Protein AF-A0A0R3SWM0-F1 (afdb_monomer_lite)

Foldseek 3Di:
DVVVVVVVQVPDPQDWDKFWKWWKKKKAAPQQVVLLVVLCVVQPKAWDDWDADPPPNIIITIIIGTPVSCPCSQVSSCVRRVCRMDRMDTHGPGMDTDNDDLQDAFPVRHRDPDDPGPVVVVVVVVVVVVVVVVVVVVVVPPDDDDDDDDDDDDDDDDPPVVVVVVVVVVVVSNVVSVVVNVVVVVVCVVVVHDDPPCPDPDPPCPVPVVPDD

Structure (mmCIF, N/CA/C/O backbone):
data_AF-A0A0R3SWM0-F1
#
_entry.id   AF-A0A0R3SWM0-F1
#
loop_
_atom_site.group_PDB
_atom_site.id
_atom_site.type_symbol
_atom_site.label_atom_id
_atom_site.label_alt_id
_atom_site.label_comp_id
_atom_site.label_asym_id
_atom_site.label_entity_id
_atom_site.label_seq_id
_atom_site.pdbx_PDB_ins_code
_atom_site.Cartn_x
_atom_site.Cartn_y
_atom_site.Cartn_z
_atom_site.occupancy
_atom_site.B_iso_or_equiv
_atom_site.auth_seq_id
_atom_site.auth_comp_id
_atom_site.auth_asym_id
_atom_site.auth_atom_id
_atom_site.pdbx_PDB_model_num
ATOM 1 N N . MET A 1 1 ? 21.362 -12.868 -26.014 1.00 83.50 1 MET A N 1
ATOM 2 C CA . MET A 1 1 ? 19.990 -13.309 -25.680 1.00 83.50 1 MET A CA 1
ATOM 3 C C . MET A 1 1 ? 19.343 -12.415 -24.617 1.00 83.50 1 MET A C 1
ATOM 5 O O . MET A 1 1 ? 18.399 -11.718 -24.954 1.00 83.50 1 MET A O 1
ATOM 9 N N . ASN A 1 2 ? 19.903 -12.291 -23.406 1.00 84.69 2 ASN A N 1
ATOM 10 C CA . ASN A 1 2 ? 19.306 -11.510 -22.299 1.00 84.69 2 ASN A CA 1
ATOM 11 C C . ASN A 1 2 ? 18.922 -10.058 -22.649 1.00 84.69 2 ASN A C 1
ATOM 13 O O . ASN A 1 2 ? 17.832 -9.614 -22.307 1.00 84.69 2 ASN A O 1
ATOM 17 N N . ARG A 1 3 ? 19.776 -9.321 -23.377 1.00 85.81 3 ARG A N 1
ATOM 18 C CA . ARG A 1 3 ? 19.475 -7.934 -23.793 1.00 85.81 3 ARG A CA 1
ATOM 19 C C . ARG A 1 3 ? 18.263 -7.838 -24.725 1.00 85.81 3 ARG A C 1
ATOM 21 O O . ARG A 1 3 ? 17.521 -6.872 -24.623 1.00 85.81 3 ARG A O 1
ATOM 28 N N . ALA A 1 4 ? 18.059 -8.831 -25.592 1.00 89.88 4 ALA A N 1
ATOM 29 C CA . ALA A 1 4 ? 16.925 -8.867 -26.513 1.00 89.88 4 ALA A CA 1
ATOM 30 C C . ALA A 1 4 ? 15.616 -9.148 -25.762 1.00 89.88 4 ALA A C 1
ATOM 32 O O . ALA A 1 4 ? 14.637 -8.446 -25.980 1.00 89.88 4 ALA A O 1
ATOM 33 N N . CYS A 1 5 ? 15.622 -10.093 -24.814 1.00 89.56 5 CYS A N 1
ATOM 34 C CA . CYS A 1 5 ? 14.460 -10.371 -23.965 1.00 89.56 5 CYS A CA 1
ATOM 35 C C . CYS A 1 5 ? 14.088 -9.164 -23.089 1.00 89.56 5 CYS A C 1
ATOM 37 O O . CYS A 1 5 ? 12.916 -8.817 -22.992 1.00 89.56 5 CYS A O 1
ATOM 39 N N . ILE A 1 6 ? 15.081 -8.483 -22.500 1.00 83.81 6 ILE A N 1
ATOM 40 C CA . ILE A 1 6 ? 14.852 -7.265 -21.705 1.00 83.81 6 ILE A CA 1
ATOM 41 C C . ILE A 1 6 ? 14.296 -6.140 -22.585 1.00 83.81 6 ILE A C 1
ATOM 43 O O . ILE A 1 6 ? 13.338 -5.486 -22.190 1.00 83.81 6 ILE A O 1
ATOM 47 N N . ALA A 1 7 ? 14.861 -5.924 -23.777 1.00 80.62 7 ALA A N 1
ATOM 48 C CA . ALA A 1 7 ? 14.377 -4.903 -24.704 1.00 80.62 7 ALA A CA 1
ATOM 49 C C . ALA A 1 7 ? 12.945 -5.189 -25.184 1.00 80.62 7 ALA A C 1
ATOM 51 O O . ALA A 1 7 ? 12.127 -4.276 -25.206 1.00 80.62 7 ALA A O 1
ATOM 52 N N . ALA A 1 8 ? 12.627 -6.449 -25.499 1.00 83.31 8 ALA A N 1
ATOM 53 C CA . ALA A 1 8 ? 11.278 -6.867 -25.876 1.00 83.31 8 ALA A CA 1
ATOM 54 C C . ALA A 1 8 ? 10.273 -6.656 -24.731 1.00 83.31 8 ALA A C 1
ATOM 56 O O . ALA A 1 8 ? 9.189 -6.128 -24.959 1.00 83.31 8 ALA A O 1
ATOM 57 N N . PHE A 1 9 ? 10.651 -6.990 -23.492 1.00 81.94 9 PHE A N 1
ATOM 58 C CA . PHE A 1 9 ? 9.816 -6.742 -22.315 1.00 81.94 9 PHE A CA 1
ATOM 59 C C . PHE A 1 9 ? 9.593 -5.242 -22.070 1.00 81.94 9 PHE A C 1
ATOM 61 O O . PHE A 1 9 ? 8.465 -4.822 -21.837 1.00 81.94 9 PHE A O 1
ATOM 68 N N . MET A 1 10 ? 10.644 -4.423 -22.189 1.00 76.19 10 MET A N 1
ATOM 69 C CA . MET A 1 10 ? 10.563 -2.962 -22.039 1.00 76.19 10 MET A CA 1
ATOM 70 C C . MET A 1 10 ? 9.778 -2.264 -23.158 1.00 76.19 10 MET A C 1
ATOM 72 O O . MET A 1 10 ? 9.328 -1.139 -22.964 1.00 76.19 10 MET A O 1
ATOM 76 N N . ALA A 1 11 ? 9.651 -2.889 -24.331 1.00 73.06 11 ALA A N 1
ATOM 77 C CA . ALA A 1 11 ? 8.848 -2.376 -25.439 1.00 73.06 11 ALA A CA 1
ATOM 78 C C . ALA A 1 11 ? 7.350 -2.690 -25.282 1.00 73.06 11 ALA A C 1
ATOM 80 O O . ALA A 1 11 ? 6.529 -2.129 -26.006 1.00 73.06 11 ALA A O 1
ATOM 81 N N . CYS A 1 12 ? 6.980 -3.577 -24.352 1.00 71.62 12 CYS A N 1
ATOM 82 C CA . CYS A 1 12 ? 5.590 -3.934 -24.115 1.00 71.62 12 CYS A CA 1
ATOM 83 C C . CYS A 1 12 ? 4.847 -2.787 -23.395 1.00 71.62 12 CYS A C 1
ATOM 85 O O . CYS A 1 12 ? 5.253 -2.396 -22.300 1.00 71.62 12 CYS A O 1
ATOM 87 N N . PRO A 1 13 ? 3.728 -2.272 -23.943 1.00 67.06 13 PRO A N 1
ATOM 88 C CA . PRO A 1 13 ? 2.974 -1.165 -23.338 1.00 67.06 13 PRO A CA 1
ATOM 89 C C . PRO A 1 13 ? 2.228 -1.554 -22.045 1.00 67.06 13 PRO A C 1
ATOM 91 O O . PRO A 1 13 ? 1.777 -0.690 -21.294 1.00 67.06 13 PRO A O 1
ATOM 94 N N . ALA A 1 14 ? 2.100 -2.854 -21.766 1.00 70.38 14 ALA A N 1
ATOM 95 C CA . ALA A 1 14 ? 1.415 -3.390 -20.591 1.00 70.38 14 ALA A CA 1
ATOM 96 C C . ALA A 1 14 ? 2.375 -3.759 -19.443 1.00 70.38 14 ALA A C 1
ATOM 98 O O . ALA A 1 14 ? 2.043 -4.596 -18.605 1.00 70.38 14 ALA A O 1
ATOM 99 N N . GLN A 1 15 ? 3.575 -3.169 -19.381 1.00 76.19 15 GLN A N 1
ATOM 100 C CA . GLN A 1 15 ? 4.471 -3.397 -18.249 1.00 76.19 15 GLN A CA 1
ATOM 101 C C . GLN A 1 15 ? 3.822 -2.861 -16.964 1.00 76.19 15 GLN A C 1
ATOM 103 O O . GLN A 1 15 ? 3.492 -1.680 -16.865 1.00 76.19 15 GLN A O 1
ATOM 108 N N . ARG A 1 16 ? 3.634 -3.740 -15.977 1.00 81.44 16 ARG A N 1
ATOM 109 C CA . ARG A 1 16 ? 3.104 -3.399 -14.653 1.00 81.44 16 ARG A CA 1
ATOM 110 C C . ARG A 1 16 ? 3.990 -3.968 -13.561 1.00 81.44 16 ARG A C 1
ATOM 112 O O . ARG A 1 16 ? 4.672 -4.976 -13.754 1.00 81.44 16 ARG A O 1
ATOM 119 N N . LEU A 1 17 ? 4.019 -3.277 -12.426 1.00 85.25 17 LEU A N 1
ATOM 120 C CA . LEU A 1 17 ? 4.778 -3.713 -11.265 1.00 85.25 17 LEU A CA 1
ATOM 121 C C . LEU A 1 17 ? 3.891 -4.605 -10.403 1.00 85.25 17 LEU A C 1
ATOM 123 O O . LEU A 1 17 ? 2.761 -4.250 -10.092 1.00 85.25 17 LEU A O 1
ATOM 127 N N . VAL A 1 18 ? 4.416 -5.761 -10.015 1.00 90.12 18 VAL A N 1
ATOM 128 C 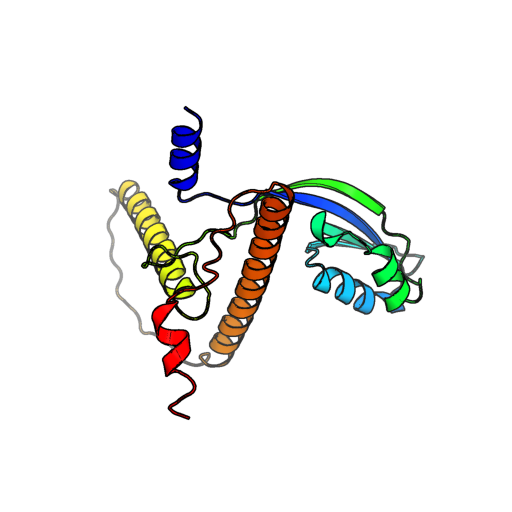CA . VAL A 1 18 ? 3.715 -6.689 -9.131 1.00 90.12 18 VAL A CA 1
ATOM 129 C C . VAL A 1 18 ? 4.250 -6.499 -7.720 1.00 90.12 18 VAL A C 1
ATOM 131 O O . VAL A 1 18 ? 5.451 -6.662 -7.487 1.00 90.12 18 VAL A O 1
ATOM 134 N N . LEU A 1 19 ? 3.376 -6.129 -6.787 1.00 90.12 19 LEU A N 1
ATOM 135 C CA . LEU A 1 19 ? 3.712 -6.025 -5.373 1.00 90.12 19 LEU A CA 1
ATOM 136 C C . LEU A 1 19 ? 3.320 -7.298 -4.633 1.00 90.12 19 LEU A C 1
ATOM 138 O O . LEU A 1 19 ? 2.279 -7.898 -4.887 1.00 90.12 19 LEU A O 1
ATOM 142 N N . SER A 1 20 ? 4.155 -7.692 -3.676 1.00 93.38 20 SER A N 1
ATOM 143 C CA . SER A 1 20 ? 3.756 -8.655 -2.654 1.00 93.38 20 SER A CA 1
ATOM 144 C C . SER A 1 20 ? 2.870 -7.964 -1.621 1.00 93.38 20 SER A C 1
ATOM 146 O O . SER A 1 20 ? 3.240 -6.892 -1.120 1.00 93.38 20 SER A O 1
ATOM 148 N N . MET A 1 21 ? 1.765 -8.609 -1.260 1.00 94.62 21 MET A N 1
ATOM 149 C CA . MET A 1 21 ? 0.782 -8.096 -0.306 1.00 94.62 21 MET A CA 1
ATOM 150 C C . MET A 1 21 ? 0.680 -9.006 0.923 1.00 94.62 21 MET A C 1
ATOM 152 O O . MET A 1 21 ? 0.823 -10.228 0.829 1.00 94.62 21 MET A O 1
ATOM 156 N N . TYR A 1 22 ? 0.417 -8.403 2.078 1.00 96.38 22 TYR A N 1
ATOM 157 C CA . TYR A 1 22 ? -0.045 -9.086 3.278 1.00 96.38 22 TYR A CA 1
ATOM 158 C C . TYR A 1 22 ? -1.545 -8.883 3.444 1.00 96.38 22 TYR A C 1
ATOM 160 O O . TYR A 1 22 ? -2.040 -7.766 3.294 1.00 96.38 22 TYR A O 1
ATOM 168 N N . ASP A 1 23 ? -2.231 -9.951 3.823 1.00 95.19 23 ASP A N 1
ATOM 169 C CA . ASP A 1 23 ? -3.566 -9.885 4.391 1.00 95.19 23 ASP A CA 1
ATOM 170 C C . ASP A 1 23 ? -3.410 -9.653 5.893 1.00 95.19 23 ASP A C 1
ATOM 172 O O . ASP A 1 23 ? -2.790 -10.445 6.610 1.00 95.19 23 ASP A O 1
ATOM 176 N N . VAL A 1 24 ? -3.915 -8.515 6.351 1.00 94.62 24 VAL A N 1
ATOM 177 C CA . VAL A 1 24 ? -3.803 -8.044 7.726 1.00 94.62 24 VAL A CA 1
ATOM 178 C C . VAL A 1 24 ? -5.152 -8.179 8.399 1.00 94.62 24 VAL A C 1
ATOM 180 O O . VAL A 1 24 ? -6.150 -7.673 7.888 1.00 94.62 24 VAL A O 1
ATOM 183 N N . GLU A 1 25 ? -5.163 -8.822 9.558 1.00 94.62 25 GLU A N 1
ATOM 184 C CA . GLU A 1 25 ? -6.321 -8.888 10.442 1.00 94.62 25 GLU A CA 1
ATOM 185 C C . GLU A 1 25 ? -6.031 -8.081 11.709 1.00 94.62 25 GLU A C 1
ATOM 187 O O . GLU A 1 25 ? -5.036 -8.318 12.406 1.00 94.62 25 GLU A O 1
ATOM 192 N N . LEU A 1 26 ? -6.882 -7.087 11.965 1.00 93.69 26 LEU A N 1
ATOM 193 C CA . LEU A 1 26 ? -6.807 -6.200 13.121 1.00 93.69 26 LEU A CA 1
ATOM 194 C C . LEU A 1 26 ? -8.093 -6.295 13.928 1.00 93.69 26 LEU A C 1
ATOM 196 O O . LEU A 1 26 ? -9.180 -6.298 13.359 1.00 93.69 26 LEU A O 1
ATOM 200 N N . LEU A 1 27 ? -7.959 -6.282 15.250 1.00 93.31 27 LEU A N 1
ATOM 201 C CA . LEU A 1 27 ? -9.071 -6.121 16.172 1.00 93.31 27 LEU A CA 1
ATOM 202 C C . LEU A 1 27 ? -8.923 -4.773 16.880 1.00 93.31 27 LEU A C 1
ATOM 204 O O . LEU A 1 27 ? -7.864 -4.468 17.437 1.00 93.31 27 LEU A O 1
ATOM 208 N N . CYS A 1 28 ? -9.968 -3.952 16.860 1.00 92.62 28 CYS A N 1
ATOM 209 C CA . CYS A 1 28 ? -9.951 -2.639 17.497 1.00 92.62 28 CYS A CA 1
ATOM 210 C C . CYS A 1 28 ? -11.282 -2.332 18.179 1.00 92.62 28 CYS A C 1
ATOM 212 O O . CYS A 1 28 ? -12.343 -2.597 17.627 1.00 92.62 28 CYS A O 1
ATOM 214 N N . ARG A 1 29 ? -11.226 -1.699 19.353 1.00 89.94 29 ARG A N 1
ATOM 215 C CA . ARG A 1 29 ? -12.401 -1.092 19.997 1.00 89.94 29 ARG A CA 1
ATOM 216 C C . ARG A 1 29 ? -12.826 0.191 19.275 1.00 89.94 29 ARG A C 1
ATOM 218 O O . ARG A 1 29 ? -12.001 0.834 18.618 1.00 89.94 29 ARG A O 1
ATOM 225 N N . SER A 1 30 ? -14.080 0.600 19.447 1.00 89.31 30 SER A N 1
ATOM 226 C CA . SER A 1 30 ? -14.652 1.827 18.859 1.00 89.31 30 SER A CA 1
ATOM 227 C C . SER A 1 30 ? -13.790 3.087 19.076 1.00 89.31 30 SER A C 1
ATOM 229 O O . SER A 1 30 ? -13.566 3.851 18.137 1.00 89.31 30 SER A O 1
ATOM 231 N N . ASP A 1 31 ? -13.209 3.257 20.267 1.00 89.38 31 ASP A N 1
ATOM 232 C CA . ASP A 1 31 ? -12.402 4.430 20.655 1.00 89.38 31 ASP A CA 1
ATOM 233 C C . ASP A 1 31 ? -11.124 4.644 19.814 1.00 89.38 31 ASP A C 1
ATOM 235 O O . ASP A 1 31 ? -10.607 5.761 19.691 1.00 89.38 31 ASP A O 1
ATOM 239 N N . GLY A 1 32 ? -10.571 3.563 19.253 1.00 88.94 32 GLY A N 1
ATOM 240 C CA . GLY A 1 32 ? -9.297 3.559 18.528 1.00 88.94 32 GLY A CA 1
ATOM 241 C C . GLY A 1 32 ? -9.433 3.514 17.005 1.00 88.94 32 GLY A C 1
ATOM 242 O O . GLY A 1 32 ? -8.429 3.667 16.300 1.00 88.94 32 GLY A O 1
ATOM 243 N N . LEU A 1 33 ? -10.654 3.331 16.498 1.00 91.38 33 LEU A N 1
ATOM 244 C CA . LEU A 1 33 ? -10.932 2.962 15.110 1.00 91.38 33 LEU A CA 1
ATOM 245 C C . LEU A 1 33 ? -10.422 4.009 14.106 1.00 91.38 33 LEU A C 1
ATOM 247 O O . LEU A 1 33 ? -9.654 3.695 13.195 1.00 91.38 33 LEU A O 1
ATOM 251 N N . GLY A 1 34 ? -10.744 5.287 14.325 1.00 92.12 34 GLY A N 1
ATOM 252 C CA . GLY A 1 34 ? -10.300 6.372 13.441 1.00 92.12 34 GLY A CA 1
ATOM 253 C C . GLY A 1 34 ? -8.774 6.525 13.388 1.00 92.12 34 GLY A C 1
ATOM 254 O O . GLY A 1 34 ? -8.193 6.770 12.328 1.00 92.12 34 GLY A O 1
ATOM 255 N N . ARG A 1 35 ? -8.090 6.315 14.520 1.00 93.81 35 ARG A N 1
ATOM 256 C CA . ARG A 1 35 ? -6.620 6.390 14.591 1.00 93.81 35 ARG A CA 1
ATOM 257 C C . ARG A 1 35 ? -5.968 5.219 13.860 1.00 93.81 35 ARG A C 1
ATOM 259 O O . ARG A 1 35 ? -4.947 5.411 13.200 1.00 93.81 35 ARG A O 1
ATOM 266 N N . MET A 1 36 ? -6.562 4.031 13.951 1.00 94.12 36 MET A N 1
ATOM 267 C CA . MET A 1 36 ? -6.119 2.851 13.215 1.00 94.12 36 MET A CA 1
ATOM 268 C C . MET A 1 36 ? -6.270 3.052 11.702 1.00 94.12 36 MET A C 1
ATOM 270 O O . MET A 1 36 ? -5.301 2.845 10.967 1.00 94.12 36 MET A O 1
ATOM 274 N N . TYR A 1 37 ? -7.417 3.560 11.239 1.00 94.19 37 TYR A N 1
ATOM 275 C CA . TYR A 1 37 ? -7.614 3.895 9.827 1.00 94.19 37 TYR A CA 1
ATOM 276 C C . TYR A 1 37 ? -6.611 4.927 9.318 1.00 94.19 37 TYR A C 1
ATOM 278 O O . TYR A 1 37 ? -6.097 4.789 8.209 1.00 94.19 37 TYR A O 1
ATOM 286 N N . ALA A 1 38 ? -6.246 5.914 10.138 1.00 94.31 38 ALA A N 1
ATOM 287 C CA . ALA A 1 38 ? -5.210 6.875 9.775 1.00 94.31 38 ALA A CA 1
ATOM 288 C C . ALA A 1 38 ? -3.825 6.222 9.584 1.00 94.31 38 ALA A C 1
ATOM 290 O O . ALA A 1 38 ? -3.065 6.651 8.714 1.00 94.31 38 ALA A O 1
ATOM 291 N N . VAL A 1 39 ? -3.471 5.195 10.371 1.00 94.00 39 VAL A N 1
ATOM 292 C CA . VAL A 1 39 ? -2.220 4.428 10.178 1.00 94.00 39 VAL A CA 1
ATOM 293 C C . VAL A 1 39 ? -2.284 3.603 8.895 1.00 94.00 39 VAL A C 1
ATOM 295 O O . VAL A 1 39 ? -1.338 3.633 8.109 1.00 94.00 39 VAL A O 1
ATOM 298 N N . LEU A 1 40 ? -3.398 2.905 8.669 1.00 93.94 40 LEU A N 1
ATOM 299 C CA . LEU A 1 40 ? -3.608 2.089 7.472 1.00 93.94 40 LEU A CA 1
ATOM 300 C C . LEU A 1 40 ? -3.566 2.934 6.195 1.00 93.94 40 LEU A C 1
ATOM 302 O O . LEU A 1 40 ? -2.847 2.586 5.262 1.00 93.94 40 LEU A O 1
ATOM 306 N N . ARG A 1 41 ? -4.242 4.089 6.182 1.00 92.00 41 ARG A N 1
ATOM 307 C CA . ARG A 1 41 ? -4.239 5.026 5.050 1.00 92.00 41 ARG A CA 1
ATOM 308 C C . ARG A 1 41 ? -2.851 5.599 4.786 1.00 92.00 41 ARG A C 1
ATOM 310 O O . ARG A 1 41 ? -2.427 5.641 3.639 1.00 92.00 41 ARG A O 1
ATOM 317 N N . LYS A 1 42 ? -2.105 5.966 5.837 1.00 91.81 42 LYS A N 1
ATOM 318 C CA . LYS A 1 42 ? -0.715 6.440 5.702 1.00 91.81 42 LYS A CA 1
ATOM 319 C C . LYS A 1 42 ? 0.186 5.403 5.019 1.00 91.81 42 LYS A C 1
ATOM 321 O O . LYS A 1 42 ? 1.100 5.780 4.298 1.00 91.81 42 LYS A O 1
ATOM 326 N N . ARG A 1 43 ? -0.063 4.113 5.258 1.00 91.31 43 ARG A N 1
ATOM 327 C CA . ARG A 1 43 ? 0.675 2.986 4.661 1.00 91.31 43 ARG A CA 1
ATOM 328 C C . ARG A 1 43 ? 0.009 2.448 3.385 1.00 91.31 43 ARG A C 1
ATOM 330 O O . ARG A 1 43 ? 0.412 1.403 2.878 1.00 91.31 43 ARG A O 1
ATOM 337 N N . CYS A 1 44 ? -1.001 3.159 2.873 1.00 88.94 44 CYS A N 1
ATOM 338 C CA . CYS A 1 44 ? -1.799 2.821 1.693 1.00 88.94 44 CYS A CA 1
ATOM 339 C C . CYS A 1 44 ? -2.343 1.385 1.717 1.00 88.94 44 CYS A C 1
ATOM 341 O O . CYS A 1 44 ? -2.325 0.684 0.704 1.00 88.94 44 CYS A O 1
ATOM 343 N N . ALA A 1 45 ? -2.781 0.928 2.889 1.00 91.88 45 ALA A N 1
ATOM 344 C CA . ALA A 1 45 ? -3.504 -0.325 3.001 1.00 91.88 45 ALA A CA 1
ATOM 345 C C . ALA A 1 45 ? -4.921 -0.156 2.442 1.00 91.88 45 ALA A C 1
ATOM 347 O O . ALA A 1 45 ? -5.587 0.849 2.699 1.00 91.88 45 ALA A O 1
ATOM 348 N N . ARG A 1 46 ? -5.393 -1.166 1.714 1.00 91.19 46 ARG A N 1
ATOM 349 C CA . ARG A 1 46 ? -6.754 -1.231 1.186 1.00 91.19 46 ARG A CA 1
ATOM 350 C C . ARG A 1 46 ? -7.620 -2.055 2.124 1.00 91.19 46 ARG A C 1
ATOM 352 O O . ARG A 1 46 ? -7.316 -3.218 2.371 1.00 91.19 46 ARG A O 1
ATOM 359 N N . ILE A 1 47 ? -8.693 -1.468 2.633 1.00 94.62 47 ILE A N 1
ATOM 360 C CA . ILE A 1 47 ? -9.654 -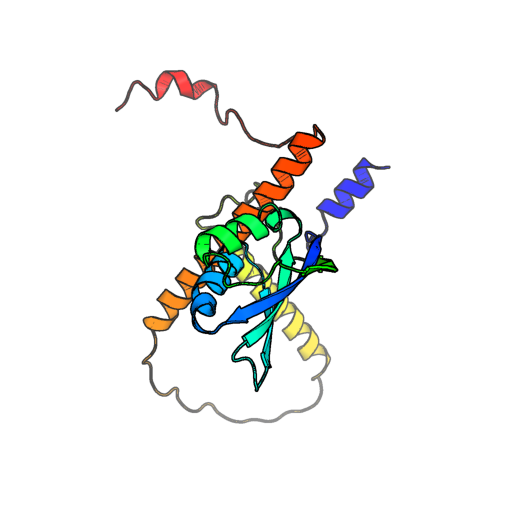2.178 3.482 1.00 94.62 47 ILE A CA 1
ATOM 361 C C . ILE A 1 47 ? -10.476 -3.099 2.578 1.00 94.62 47 ILE A C 1
ATOM 363 O O . ILE A 1 47 ? -10.960 -2.666 1.534 1.00 94.62 47 ILE A O 1
ATOM 367 N N . VAL A 1 48 ? -10.556 -4.378 2.940 1.00 93.69 48 VAL A N 1
ATOM 368 C CA . VAL A 1 48 ? -11.336 -5.383 2.211 1.00 93.69 48 VAL A CA 1
ATOM 369 C C . VAL A 1 48 ? -12.686 -5.545 2.888 1.00 93.69 48 VAL A C 1
ATOM 371 O O . VAL A 1 48 ? -13.699 -5.279 2.255 1.00 93.69 48 VAL A O 1
ATOM 374 N N . ASN A 1 49 ? -12.676 -5.911 4.173 1.00 94.06 49 ASN A N 1
ATOM 375 C CA . ASN A 1 49 ? -13.879 -6.134 4.970 1.00 94.06 49 ASN A CA 1
ATOM 376 C C . ASN A 1 49 ? -13.737 -5.474 6.348 1.00 94.06 49 ASN A C 1
ATOM 378 O O . ASN A 1 49 ? -12.637 -5.411 6.907 1.00 94.06 49 ASN A O 1
ATOM 382 N N . GLU A 1 50 ? -14.867 -5.043 6.896 1.00 93.06 50 GLU A N 1
ATOM 383 C CA . GLU A 1 50 ? -15.016 -4.515 8.250 1.00 93.06 50 GLU A CA 1
ATOM 384 C C . GLU A 1 50 ? -16.244 -5.175 8.879 1.00 93.06 50 GLU A C 1
ATOM 386 O O . GLU A 1 50 ? -17.366 -4.937 8.439 1.00 93.06 50 GLU A O 1
ATOM 391 N N . ASP A 1 51 ? -16.019 -6.004 9.898 1.00 92.56 51 ASP A N 1
ATOM 392 C CA . ASP A 1 51 ? -17.072 -6.730 10.606 1.00 92.56 51 ASP A CA 1
ATOM 393 C C . ASP A 1 51 ? -17.092 -6.321 12.083 1.00 92.56 51 ASP A C 1
ATOM 395 O O . ASP A 1 51 ? -16.053 -6.257 12.745 1.00 92.56 51 ASP A O 1
ATOM 399 N N . MET A 1 52 ? -18.279 -6.084 12.642 1.00 90.56 52 MET A N 1
ATOM 400 C CA . MET A 1 52 ? -18.448 -5.818 14.074 1.00 90.56 52 MET A CA 1
ATOM 401 C C . MET A 1 52 ? -18.781 -7.115 14.819 1.00 90.56 52 MET A C 1
ATOM 403 O O . MET A 1 52 ? -19.686 -7.853 14.432 1.00 90.56 52 MET A O 1
ATOM 407 N N . ARG A 1 53 ? -18.071 -7.396 15.918 1.00 88.44 53 ARG A N 1
ATOM 408 C CA . ARG A 1 53 ? -18.385 -8.515 16.816 1.00 88.44 53 ARG A CA 1
ATOM 409 C C . ARG A 1 53 ? -19.332 -8.042 17.914 1.00 88.44 53 ARG A C 1
ATOM 411 O O . ARG A 1 53 ? -18.919 -7.403 18.883 1.00 88.44 53 ARG A O 1
ATOM 418 N N . GLU A 1 54 ? -20.609 -8.374 17.753 1.00 79.56 54 GLU A N 1
ATOM 419 C CA . GLU A 1 54 ? -21.644 -8.127 18.757 1.00 79.56 54 GLU A CA 1
ATOM 420 C C . GLU A 1 54 ? -21.306 -8.886 20.052 1.00 79.56 54 GLU A C 1
ATOM 422 O O . GLU A 1 54 ? -21.135 -10.104 20.049 1.00 79.56 54 GLU A O 1
ATOM 427 N N . GLY A 1 55 ? -21.148 -8.147 21.154 1.00 82.31 55 GLY A N 1
ATOM 428 C CA . GLY A 1 55 ? -20.810 -8.681 22.479 1.00 82.31 55 GLY A CA 1
ATOM 429 C C . GLY A 1 55 ? -19.546 -8.083 23.103 1.00 82.31 55 GLY A C 1
ATOM 430 O O . GLY A 1 55 ? -19.524 -7.875 24.311 1.00 82.31 55 GLY A O 1
ATOM 431 N N . GLU A 1 56 ? -18.526 -7.752 22.305 1.00 80.38 56 GLU A N 1
ATOM 432 C CA . GLU A 1 56 ? -17.251 -7.194 22.807 1.00 80.38 56 GLU A CA 1
ATOM 433 C C . GLU A 1 56 ? -17.007 -5.736 22.366 1.00 80.38 56 GLU A C 1
ATOM 435 O O . GLU A 1 56 ? -15.984 -5.151 22.710 1.00 80.38 56 GLU A O 1
ATOM 440 N N . GLU A 1 57 ? -17.931 -5.138 21.600 1.00 86.19 57 GLU A N 1
ATOM 441 C CA . GLU A 1 57 ? -17.791 -3.789 21.007 1.00 86.19 57 GLU A CA 1
ATOM 442 C C . GLU A 1 57 ? -16.469 -3.608 20.229 1.00 86.19 57 GLU A C 1
ATOM 444 O O . GLU A 1 57 ? -15.865 -2.528 20.189 1.00 86.19 57 GLU A O 1
ATOM 449 N N . CYS A 1 58 ? -16.007 -4.694 19.604 1.00 90.38 58 CYS A N 1
ATOM 450 C CA . CYS A 1 58 ? -14.786 -4.729 18.813 1.00 90.38 58 CYS A CA 1
ATOM 451 C C . CYS A 1 58 ? -15.093 -4.907 17.321 1.00 90.38 58 CYS A C 1
ATOM 453 O O . CYS A 1 58 ? -15.973 -5.672 16.924 1.00 90.38 58 CYS A O 1
ATOM 455 N N . PHE A 1 59 ? -14.296 -4.235 16.499 1.00 92.69 59 PHE A N 1
ATOM 456 C CA . PHE A 1 59 ? -14.293 -4.328 15.046 1.00 92.69 59 PHE A CA 1
ATOM 457 C C . PHE A 1 59 ? -13.148 -5.227 14.597 1.00 92.69 59 PHE A C 1
ATOM 459 O O . PHE A 1 59 ? -12.000 -5.022 15.002 1.00 92.69 59 PHE A O 1
ATOM 466 N N . VAL A 1 60 ? -13.465 -6.210 13.759 1.00 93.62 60 VAL A N 1
ATOM 467 C CA . VAL A 1 60 ? -12.510 -7.056 13.046 1.00 93.62 60 VAL A CA 1
ATOM 468 C C . VAL A 1 60 ? -12.351 -6.486 11.647 1.00 93.62 60 VAL A C 1
ATOM 470 O O . VAL A 1 60 ? -13.306 -6.417 10.876 1.00 93.62 60 VAL A O 1
ATOM 473 N N . ILE A 1 61 ? -11.140 -6.049 11.324 1.00 94.62 61 ILE A N 1
ATOM 474 C CA . ILE A 1 61 ? -10.847 -5.369 10.066 1.00 94.62 61 ILE A CA 1
ATOM 475 C C . ILE A 1 61 ? -9.830 -6.178 9.288 1.00 94.62 61 ILE A C 1
ATOM 477 O O . ILE A 1 61 ? -8.726 -6.459 9.763 1.00 94.62 61 ILE A O 1
ATOM 481 N N . HIS A 1 62 ? -10.221 -6.516 8.065 1.00 95.12 62 HIS A N 1
ATOM 482 C CA . HIS A 1 62 ? -9.394 -7.211 7.099 1.00 95.12 62 HIS A CA 1
ATOM 483 C C . HIS A 1 62 ? -8.913 -6.212 6.052 1.00 95.12 62 HIS A C 1
ATOM 485 O O . HIS A 1 62 ? -9.713 -5.608 5.334 1.00 95.12 62 HIS A O 1
ATOM 491 N N . ALA A 1 63 ? -7.599 -6.038 5.943 1.00 95.31 63 ALA A N 1
ATOM 492 C CA . ALA A 1 63 ? -6.989 -5.105 5.004 1.00 95.31 63 ALA A CA 1
ATOM 493 C C . ALA A 1 63 ? -5.844 -5.756 4.225 1.00 95.31 63 ALA A C 1
ATOM 495 O O . ALA A 1 63 ? -5.089 -6.558 4.766 1.00 95.31 63 ALA A O 1
ATOM 496 N N . ARG A 1 64 ? -5.667 -5.360 2.963 1.00 94.75 64 ARG A N 1
ATOM 497 C CA . ARG A 1 64 ? -4.470 -5.669 2.179 1.00 94.75 64 ARG A CA 1
ATOM 498 C C . ARG A 1 64 ? -3.432 -4.580 2.365 1.00 94.75 64 ARG A C 1
ATOM 500 O O . ARG A 1 64 ? -3.704 -3.409 2.108 1.00 94.75 64 ARG A O 1
ATOM 507 N N . LEU A 1 65 ? -2.227 -4.968 2.752 1.00 94.69 65 LEU A N 1
ATOM 508 C CA . LEU A 1 65 ? -1.113 -4.062 3.002 1.00 94.69 65 LEU A CA 1
ATOM 509 C C . LEU A 1 65 ? 0.098 -4.457 2.146 1.00 94.69 65 LEU A C 1
ATOM 511 O O . LEU A 1 65 ? 0.517 -5.615 2.199 1.00 94.69 65 LEU A O 1
ATOM 515 N N . PRO A 1 66 ? 0.724 -3.526 1.404 1.00 94.00 66 PRO A N 1
ATOM 516 C CA . PRO A 1 66 ? 1.976 -3.813 0.715 1.00 94.00 66 PRO A CA 1
ATOM 517 C C . PRO A 1 66 ? 3.078 -4.219 1.693 1.00 94.00 66 PRO A C 1
ATOM 519 O O . PRO A 1 66 ? 3.323 -3.541 2.691 1.00 94.00 66 PRO A O 1
ATOM 522 N N . VAL A 1 67 ? 3.813 -5.286 1.376 1.00 93.50 67 VAL A N 1
ATOM 523 C CA . VAL A 1 67 ? 4.905 -5.788 2.235 1.00 93.50 67 VAL A CA 1
ATOM 524 C C . VAL A 1 67 ? 5.959 -4.708 2.489 1.00 93.50 67 VAL A C 1
ATOM 526 O O . VAL A 1 67 ? 6.441 -4.574 3.612 1.00 93.50 67 VAL A O 1
ATOM 529 N N . VAL A 1 68 ? 6.266 -3.892 1.475 1.00 91.94 68 VAL A N 1
ATOM 530 C CA . VAL A 1 68 ? 7.238 -2.787 1.570 1.00 91.94 68 VAL A CA 1
ATOM 531 C C . VAL A 1 68 ? 6.823 -1.748 2.620 1.00 91.94 68 VAL A C 1
ATOM 533 O O . VAL A 1 68 ? 7.685 -1.166 3.267 1.00 91.94 68 VAL A O 1
ATOM 536 N N . GLU A 1 69 ? 5.521 -1.574 2.848 1.00 91.44 69 GLU A N 1
ATOM 537 C CA . GLU A 1 69 ? 4.957 -0.598 3.789 1.00 91.44 69 GLU A CA 1
ATOM 538 C C . GLU A 1 69 ? 4.564 -1.216 5.137 1.00 91.44 69 GLU A C 1
ATOM 540 O O . GLU A 1 69 ? 4.101 -0.519 6.036 1.00 91.44 69 GLU A O 1
ATOM 545 N N . SER A 1 70 ? 4.747 -2.525 5.325 1.00 93.19 70 SER A N 1
ATOM 546 C CA . SER A 1 70 ? 4.419 -3.208 6.585 1.00 93.19 70 SER A CA 1
ATOM 547 C C . SER A 1 70 ? 5.451 -3.016 7.698 1.00 93.19 70 SER A C 1
ATOM 549 O O . SER A 1 70 ? 5.149 -3.225 8.876 1.00 93.19 70 SER A O 1
ATOM 551 N N . PHE A 1 71 ? 6.669 -2.589 7.356 1.00 92.81 71 PHE A N 1
ATOM 552 C CA . PHE A 1 71 ? 7.752 -2.450 8.325 1.00 92.81 71 PHE A CA 1
ATOM 553 C C . PHE A 1 71 ? 7.417 -1.378 9.371 1.00 92.81 71 PHE A C 1
ATOM 555 O O . PHE A 1 71 ? 7.140 -0.222 9.044 1.00 92.81 71 PHE A O 1
ATOM 562 N N . GLY A 1 72 ? 7.429 -1.768 10.648 1.00 92.88 72 GLY A N 1
ATOM 563 C CA . GLY A 1 72 ? 7.083 -0.883 11.764 1.00 92.88 72 GLY A CA 1
ATOM 564 C C . GLY A 1 72 ? 5.582 -0.615 11.935 1.00 92.88 72 GLY A C 1
ATOM 565 O O . GLY A 1 72 ? 5.224 0.297 12.677 1.00 92.88 72 GLY A O 1
ATOM 566 N N . LEU A 1 73 ? 4.693 -1.382 11.282 1.00 93.38 73 LEU A N 1
ATOM 567 C CA . LEU A 1 73 ? 3.238 -1.234 11.441 1.00 93.38 73 LEU A CA 1
ATOM 568 C C . LEU A 1 73 ? 2.806 -1.358 12.909 1.00 93.38 73 LEU A C 1
ATOM 570 O O . LEU A 1 73 ? 2.046 -0.527 13.400 1.00 93.38 73 LEU A O 1
ATOM 574 N N . THR A 1 74 ? 3.311 -2.373 13.610 1.00 92.94 74 THR A N 1
ATOM 575 C CA . THR A 1 74 ? 2.998 -2.628 15.021 1.00 92.94 74 THR A CA 1
ATOM 576 C C . THR A 1 74 ? 3.327 -1.435 15.913 1.00 92.94 74 THR A C 1
ATOM 578 O O . THR A 1 74 ? 2.526 -1.064 16.772 1.00 92.94 74 THR A O 1
ATOM 581 N N . ASP A 1 75 ? 4.486 -0.810 15.697 1.00 93.75 75 ASP A N 1
ATOM 582 C CA . ASP A 1 75 ? 4.928 0.332 16.495 1.00 93.75 75 ASP A CA 1
ATOM 583 C C . ASP A 1 75 ? 4.065 1.562 16.227 1.00 93.75 75 ASP A C 1
ATOM 585 O O . ASP A 1 75 ? 3.699 2.274 17.161 1.00 93.75 75 ASP A O 1
ATOM 589 N N . ASP A 1 76 ? 3.708 1.801 14.966 1.00 93.81 76 ASP A N 1
ATOM 590 C CA . ASP A 1 76 ? 2.837 2.911 14.587 1.00 93.81 76 ASP A CA 1
ATOM 591 C C . ASP A 1 76 ? 1.422 2.741 15.141 1.00 93.81 76 ASP A C 1
ATOM 593 O O . ASP A 1 76 ? 0.857 3.704 15.665 1.00 93.81 76 ASP A O 1
ATOM 597 N N . LEU A 1 77 ? 0.869 1.526 15.072 1.00 93.38 77 LEU A N 1
ATOM 598 C CA . LEU A 1 77 ? -0.423 1.207 15.672 1.00 93.38 77 LEU A CA 1
ATOM 599 C C . LEU A 1 77 ? -0.369 1.434 17.182 1.00 93.38 77 LEU A C 1
ATOM 601 O O . LEU A 1 77 ? -1.138 2.241 17.697 1.00 93.38 77 LEU A O 1
ATOM 605 N N . ARG A 1 78 ? 0.600 0.834 17.885 1.00 92.31 78 ARG A N 1
ATOM 606 C CA . ARG A 1 78 ? 0.743 0.979 19.341 1.00 92.31 78 ARG A CA 1
ATOM 607 C C . ARG A 1 78 ? 0.912 2.439 19.769 1.00 92.31 78 ARG A C 1
ATOM 609 O O . ARG A 1 78 ? 0.288 2.851 20.743 1.00 92.31 78 ARG A O 1
ATOM 616 N N . LYS A 1 79 ? 1.726 3.223 19.053 1.00 93.38 79 LYS A N 1
ATOM 617 C CA . LYS A 1 79 ? 1.968 4.642 19.367 1.00 93.38 79 LYS A CA 1
ATOM 618 C C . LYS A 1 79 ? 0.737 5.510 19.127 1.00 93.38 79 LYS A C 1
ATOM 620 O O . LYS A 1 79 ? 0.483 6.411 19.918 1.00 93.38 79 LYS A O 1
ATOM 625 N N . ARG A 1 80 ? -0.017 5.275 18.047 1.00 91.69 80 ARG A N 1
ATOM 626 C CA . ARG A 1 80 ? -1.179 6.111 17.704 1.00 91.69 80 ARG A CA 1
ATOM 627 C C . ARG A 1 80 ? -2.452 5.722 18.441 1.00 91.69 80 ARG A C 1
ATOM 629 O O . ARG A 1 80 ? -3.272 6.597 18.688 1.00 91.69 80 ARG A O 1
ATOM 636 N N . THR A 1 81 ? -2.640 4.449 18.777 1.00 89.94 81 THR A N 1
ATOM 637 C CA . THR A 1 81 ? -3.859 3.963 19.446 1.00 89.94 81 THR A CA 1
ATOM 638 C C . THR A 1 81 ? -3.653 3.646 20.924 1.00 89.94 81 THR A C 1
ATOM 640 O O . THR A 1 81 ? -4.545 3.082 21.550 1.00 89.94 81 THR A O 1
ATOM 643 N N . SER A 1 82 ? -2.495 3.994 21.498 1.00 88.00 82 SER A N 1
ATOM 644 C CA . SER A 1 82 ? -2.131 3.703 22.895 1.00 88.00 82 SER A CA 1
ATOM 645 C C . SER A 1 82 ? -2.252 2.216 23.268 1.00 88.00 82 SER A C 1
ATOM 647 O O . SER A 1 82 ? -2.451 1.877 24.430 1.00 88.00 82 SER A O 1
ATOM 649 N N . GLY A 1 83 ? -2.147 1.320 22.279 1.00 84.94 83 GLY A N 1
ATOM 650 C CA . GLY A 1 83 ? -2.312 -0.125 22.459 1.00 84.94 83 GLY A CA 1
ATOM 651 C C . GLY A 1 83 ? -3.760 -0.624 22.520 1.00 84.94 83 GLY A C 1
ATOM 652 O O . GLY A 1 83 ? -3.964 -1.773 22.891 1.00 84.94 83 GLY A O 1
ATOM 653 N N . GLN A 1 84 ? -4.756 0.192 22.152 1.00 86.88 84 GLN A N 1
ATOM 654 C CA . GLN A 1 84 ? -6.158 -0.251 22.060 1.00 86.88 84 GLN A CA 1
ATOM 655 C C . GLN A 1 84 ? -6.453 -1.130 20.836 1.00 86.88 84 GLN A C 1
ATOM 657 O O . GLN A 1 84 ? -7.479 -1.806 20.798 1.00 86.88 84 GLN A O 1
ATOM 662 N N . VAL A 1 85 ? -5.569 -1.107 19.837 1.00 90.81 85 VAL A N 1
ATOM 663 C CA . VAL A 1 85 ? -5.606 -2.036 18.700 1.00 90.81 85 VAL A CA 1
ATOM 664 C C . VAL A 1 85 ? -4.795 -3.268 19.072 1.00 90.81 85 VAL A C 1
ATOM 666 O O . VAL A 1 85 ? -3.695 -3.147 19.623 1.00 90.81 85 VAL A O 1
ATOM 669 N N . SER A 1 86 ? -5.318 -4.447 18.749 1.00 89.00 86 SER A N 1
ATOM 670 C CA . SER A 1 86 ? -4.606 -5.705 18.928 1.00 89.00 86 SER A CA 1
ATOM 671 C C . SER A 1 86 ? -3.299 -5.737 18.134 1.00 89.00 86 SER A C 1
ATOM 673 O O . SER A 1 86 ? -3.069 -4.970 17.197 1.00 89.00 86 SER A O 1
ATOM 675 N N . MET A 1 87 ? -2.425 -6.680 18.482 1.00 90.06 87 MET A N 1
ATOM 676 C CA . MET A 1 87 ? -1.260 -6.970 17.652 1.00 90.06 87 MET A CA 1
ATOM 677 C C . MET A 1 87 ? -1.729 -7.365 16.236 1.00 90.06 87 MET A C 1
ATOM 679 O O . MET A 1 87 ? -2.572 -8.261 16.134 1.00 90.06 87 MET A O 1
ATOM 683 N N . PRO A 1 88 ? -1.216 -6.732 15.163 1.00 91.75 88 PRO A N 1
ATOM 684 C CA . PRO A 1 88 ? -1.595 -7.081 13.801 1.00 91.75 88 PRO A CA 1
ATOM 685 C C . PRO A 1 88 ? -1.179 -8.510 13.459 1.00 91.75 88 PRO A C 1
ATOM 687 O O . PRO A 1 88 ? -0.008 -8.869 13.607 1.00 91.75 88 PRO A O 1
ATOM 690 N N . GLN A 1 89 ? -2.114 -9.309 12.949 1.00 93.38 89 GLN A N 1
ATOM 691 C CA . GLN A 1 89 ? -1.785 -10.600 12.353 1.00 93.38 89 GLN A CA 1
ATOM 692 C C . GLN A 1 89 ? -1.537 -10.409 10.858 1.00 93.38 89 GLN A C 1
ATOM 694 O O . GLN A 1 89 ? -2.435 -10.008 10.122 1.00 93.38 89 GLN A O 1
ATOM 699 N N . LEU A 1 90 ? -0.303 -10.666 10.415 1.00 94.50 90 LEU A N 1
ATOM 700 C CA . LEU A 1 90 ? 0.110 -10.534 9.017 1.00 94.50 90 LEU A CA 1
ATOM 701 C C . LEU A 1 90 ? 0.191 -11.919 8.371 1.00 94.50 90 LEU A C 1
ATOM 703 O O . LEU A 1 90 ? 1.061 -12.720 8.718 1.00 94.50 90 LEU A O 1
ATOM 707 N N . ARG A 1 91 ? -0.694 -12.195 7.413 1.00 95.06 91 ARG A N 1
ATOM 708 C CA . ARG A 1 91 ? -0.675 -13.409 6.589 1.00 95.06 91 ARG A CA 1
ATOM 709 C C . ARG A 1 91 ? -0.184 -13.064 5.178 1.00 95.06 91 ARG A C 1
ATOM 711 O O . ARG A 1 91 ? -0.585 -12.037 4.642 1.00 95.06 91 ARG A O 1
ATOM 718 N N . PRO A 1 92 ? 0.665 -13.881 4.532 1.00 94.56 92 PRO A N 1
ATOM 719 C CA . PRO A 1 92 ? 1.000 -13.692 3.119 1.00 94.56 92 PRO A CA 1
ATOM 720 C C . PRO A 1 92 ? -0.261 -13.744 2.239 1.00 94.56 92 PRO A C 1
ATOM 722 O O . PRO A 1 92 ? -0.906 -14.786 2.170 1.00 94.56 92 PRO A O 1
ATOM 725 N N . GLY A 1 93 ? -0.594 -12.631 1.576 1.00 89.94 93 GLY A N 1
ATOM 726 C CA . GLY A 1 93 ? -1.789 -12.466 0.728 1.00 89.94 93 GLY A CA 1
ATOM 727 C C . GLY A 1 93 ? -1.517 -12.633 -0.772 1.00 89.94 93 GLY A C 1
ATOM 728 O O . GLY A 1 93 ? -2.376 -12.369 -1.610 1.00 89.94 93 GLY A O 1
ATOM 729 N N . GLY A 1 94 ? -0.303 -13.062 -1.130 1.00 93.31 94 GLY A N 1
ATOM 730 C CA . GLY A 1 94 ? 0.113 -13.295 -2.510 1.00 93.31 94 GLY A CA 1
ATOM 731 C C . GLY A 1 94 ? 0.631 -12.041 -3.215 1.00 93.31 94 GLY A C 1
ATOM 732 O O . GLY A 1 94 ? 1.350 -11.225 -2.630 1.00 93.31 94 GLY A O 1
ATOM 733 N N . TRP A 1 95 ? 0.310 -11.938 -4.504 1.00 93.38 95 TRP A N 1
ATOM 734 C CA . TRP A 1 95 ? 0.837 -10.925 -5.414 1.00 93.38 95 TRP A CA 1
ATOM 735 C C . TRP A 1 95 ? -0.304 -10.137 -6.048 1.00 93.38 95 TRP A C 1
ATOM 737 O O . TRP A 1 95 ? -1.261 -10.727 -6.546 1.00 93.38 95 TRP A O 1
ATOM 747 N N . GLU A 1 96 ? -0.178 -8.816 -6.068 1.00 90.25 96 GLU A N 1
ATOM 748 C CA . GLU A 1 96 ? -1.143 -7.906 -6.682 1.00 90.25 96 GLU A CA 1
ATOM 749 C C . GLU A 1 96 ? -0.438 -7.082 -7.759 1.00 90.25 96 GLU A C 1
ATOM 751 O O . GLU A 1 96 ? 0.660 -6.552 -7.553 1.00 90.25 96 GLU A O 1
ATOM 756 N N . VAL A 1 97 ? -1.046 -7.019 -8.943 1.00 87.44 97 VAL A N 1
ATOM 757 C CA . VAL A 1 97 ? -0.552 -6.189 -10.041 1.00 87.44 97 VAL A CA 1
ATOM 758 C C . VAL A 1 97 ? -0.999 -4.760 -9.767 1.00 87.44 97 VAL A C 1
ATOM 760 O O . VAL A 1 97 ? -2.184 -4.511 -9.583 1.00 87.44 97 VAL A O 1
ATOM 763 N N . LEU A 1 98 ? -0.057 -3.824 -9.737 1.00 82.50 98 LEU A N 1
ATOM 764 C CA . LEU A 1 98 ? -0.388 -2.407 -9.710 1.00 82.50 98 LEU A CA 1
ATOM 765 C C . LEU A 1 98 ? -0.816 -1.957 -11.100 1.00 82.50 98 LEU A C 1
ATOM 767 O O . LEU A 1 98 ? -0.092 -2.194 -12.066 1.00 82.50 98 LEU A O 1
ATOM 771 N N . ASP A 1 99 ? -1.925 -1.229 -11.188 1.00 75.50 99 ASP A N 1
ATOM 772 C CA . ASP A 1 99 ? -2.434 -0.702 -12.461 1.00 75.50 99 ASP A CA 1
ATOM 773 C C . ASP A 1 99 ? -1.609 0.470 -13.014 1.00 75.50 99 ASP A C 1
ATOM 775 O O . ASP A 1 99 ? -1.717 0.826 -14.191 1.00 75.50 99 ASP A O 1
ATOM 779 N N . ILE A 1 100 ? -0.730 1.024 -12.181 1.00 75.75 100 ILE A N 1
ATOM 780 C CA . ILE A 1 100 ? 0.119 2.173 -12.476 1.00 75.75 100 ILE A CA 1
ATOM 781 C C . ILE A 1 100 ? 1.442 1.709 -13.105 1.00 75.75 100 ILE A C 1
ATOM 783 O O . ILE A 1 100 ? 2.148 0.865 -12.546 1.00 75.75 100 ILE A O 1
ATOM 787 N N . ASP A 1 101 ? 1.819 2.294 -14.248 1.00 77.00 101 ASP A N 1
ATOM 788 C CA . ASP A 1 101 ? 3.125 2.054 -14.873 1.00 77.00 101 ASP A CA 1
ATOM 789 C C . ASP A 1 101 ? 4.210 2.981 -14.277 1.00 77.00 101 ASP A C 1
ATOM 791 O O . ASP A 1 101 ? 4.214 4.190 -14.530 1.00 77.00 101 ASP A O 1
ATOM 795 N N . PRO A 1 102 ? 5.193 2.449 -13.523 1.00 72.25 102 PRO A N 1
ATOM 796 C CA . PRO A 1 102 ? 6.250 3.269 -12.931 1.00 72.25 102 PRO A CA 1
ATOM 797 C C . PRO A 1 102 ? 7.245 3.832 -13.952 1.00 72.25 102 PRO A C 1
ATOM 799 O O . PRO A 1 102 ? 7.965 4.790 -13.643 1.00 72.25 102 PRO A O 1
ATOM 802 N N . LEU A 1 103 ? 7.327 3.230 -15.142 1.00 71.12 103 LEU A N 1
ATOM 803 C CA . LEU A 1 103 ? 8.241 3.616 -16.213 1.00 71.12 103 LEU A CA 1
ATOM 804 C C . LEU A 1 103 ? 7.561 4.435 -17.305 1.00 71.12 103 LEU A C 1
ATOM 806 O O . LEU A 1 103 ? 8.216 4.699 -18.316 1.00 71.12 103 LEU A O 1
ATOM 810 N N . GLN A 1 104 ? 6.315 4.873 -17.093 1.00 67.31 104 GLN A N 1
ATOM 811 C CA . GLN A 1 104 ? 5.586 5.682 -18.059 1.00 67.31 104 GLN A CA 1
ATOM 812 C C . GLN A 1 104 ? 6.456 6.851 -18.534 1.00 67.31 104 GLN A C 1
ATOM 814 O O . GLN A 1 104 ? 6.948 7.667 -17.742 1.00 67.31 104 GLN A O 1
ATOM 819 N N . ARG A 1 105 ? 6.713 6.866 -19.844 1.00 61.72 105 ARG A N 1
ATOM 820 C CA . ARG A 1 105 ? 7.539 7.871 -20.512 1.00 61.72 105 ARG A CA 1
ATOM 821 C C . ARG A 1 105 ? 6.648 8.961 -21.079 1.00 61.72 105 ARG A C 1
ATOM 823 O O . ARG A 1 105 ? 5.582 8.678 -21.623 1.00 61.72 105 ARG A O 1
ATOM 830 N N . ASP A 1 106 ? 7.120 10.193 -20.999 1.00 55.31 106 ASP A N 1
ATOM 831 C CA . ASP A 1 106 ? 6.511 11.303 -21.722 1.00 55.31 106 ASP A CA 1
ATOM 832 C C . ASP A 1 106 ? 6.714 11.149 -23.233 1.00 55.31 106 ASP A C 1
ATOM 834 O O . ASP A 1 106 ? 7.569 10.386 -23.691 1.00 55.31 106 ASP A O 1
ATOM 838 N N . ALA A 1 107 ? 6.005 11.961 -24.023 1.00 51.28 107 ALA A N 1
ATOM 839 C CA . ALA A 1 107 ? 6.208 12.074 -25.473 1.00 51.28 107 ALA A CA 1
ATOM 840 C C . ALA A 1 107 ? 7.668 12.400 -25.872 1.00 51.28 107 ALA A C 1
ATOM 842 O O . ALA A 1 107 ? 8.078 12.140 -26.997 1.00 51.28 107 ALA A O 1
ATOM 843 N N . SER A 1 108 ? 8.469 12.933 -24.943 1.00 52.09 108 SER A N 1
ATOM 844 C CA . SER A 1 108 ? 9.902 13.217 -25.099 1.00 52.09 108 SER A CA 1
ATOM 845 C C . SER A 1 108 ? 10.822 12.013 -24.817 1.00 52.09 108 SER A C 1
ATOM 847 O O . SER A 1 108 ? 12.044 12.147 -24.856 1.00 52.09 108 SER A O 1
ATOM 849 N N . GLY A 1 109 ? 10.269 10.839 -24.489 1.00 51.97 109 GLY A N 1
ATOM 850 C CA . GLY A 1 109 ? 11.018 9.610 -24.203 1.00 51.97 109 GLY A CA 1
ATOM 851 C C . GLY A 1 109 ? 11.701 9.563 -22.827 1.00 51.97 109 GLY A C 1
ATOM 852 O O . GLY A 1 109 ? 12.280 8.530 -22.463 1.00 51.97 109 GLY A O 1
ATOM 853 N N . LYS A 1 110 ? 11.621 10.641 -22.034 1.00 54.59 110 LYS A N 1
ATOM 854 C CA . LYS A 1 110 ? 12.074 10.681 -20.634 1.00 54.59 110 LYS A CA 1
ATOM 855 C C . LYS A 1 110 ? 11.037 10.028 -19.716 1.00 54.59 110 LYS A C 1
ATOM 857 O O . LYS A 1 110 ? 9.853 10.024 -20.032 1.00 54.59 110 LYS A O 1
ATOM 862 N N . ILE A 1 111 ? 11.486 9.459 -18.592 1.00 55.66 111 ILE A N 1
ATOM 863 C CA . ILE A 1 111 ? 10.578 8.987 -17.531 1.00 55.66 111 ILE A CA 1
ATOM 864 C C . ILE A 1 111 ? 9.788 10.208 -17.060 1.00 55.66 111 ILE A C 1
ATOM 866 O O . ILE A 1 111 ? 10.406 11.207 -16.696 1.00 55.66 111 ILE A O 1
ATOM 870 N N . ALA A 1 112 ? 8.460 10.131 -17.116 1.00 54.75 112 ALA A N 1
ATOM 871 C CA . ALA A 1 112 ? 7.582 11.269 -16.898 1.00 54.75 112 ALA A CA 1
ATOM 872 C C . ALA A 1 112 ? 7.770 11.878 -15.502 1.00 54.75 112 ALA A C 1
ATOM 874 O O . ALA A 1 112 ? 7.327 11.290 -14.514 1.00 54.75 112 ALA A O 1
ATOM 875 N N . VAL A 1 113 ? 8.424 13.035 -15.387 1.00 48.75 113 VAL A N 1
ATOM 876 C CA . VAL A 1 113 ? 8.422 13.818 -14.141 1.00 48.75 113 VAL A CA 1
ATOM 877 C C . VAL A 1 113 ? 7.120 14.612 -14.162 1.00 48.75 113 VAL A C 1
ATOM 879 O O . VAL A 1 113 ? 6.926 15.442 -15.046 1.00 48.75 113 VAL A O 1
ATOM 882 N N . LEU A 1 114 ? 6.175 14.268 -13.284 1.00 50.47 114 LEU A N 1
ATOM 883 C CA . LEU A 1 114 ? 4.790 14.709 -13.440 1.00 50.47 114 LEU A CA 1
ATOM 884 C C . LEU A 1 114 ? 4.589 16.166 -13.035 1.00 50.47 114 LEU A C 1
ATOM 886 O O . LEU A 1 114 ? 4.855 16.541 -11.899 1.00 50.47 114 LEU A O 1
ATOM 890 N N . GLY A 1 115 ? 4.020 16.912 -13.976 1.00 43.25 115 GLY A N 1
ATOM 891 C CA . GLY A 1 115 ? 3.305 18.166 -13.756 1.00 43.25 115 GLY A CA 1
ATOM 892 C C . GLY A 1 115 ? 2.257 18.398 -14.850 1.00 43.25 115 GLY A C 1
ATOM 893 O O . GLY A 1 115 ? 1.155 18.827 -14.553 1.00 43.25 115 GLY A O 1
ATOM 894 N N . GLU A 1 116 ? 2.538 18.031 -16.113 1.00 44.84 116 GLU A N 1
ATOM 895 C CA . GLU A 1 116 ? 1.655 18.431 -17.236 1.00 44.84 116 GLU A CA 1
ATOM 896 C C . GLU A 1 116 ? 1.424 17.360 -18.330 1.00 44.84 116 GLU A C 1
ATOM 898 O O . GLU A 1 116 ? 0.437 17.402 -19.067 1.00 44.84 116 GLU A O 1
ATOM 903 N N . THR A 1 117 ? 2.310 16.372 -18.471 1.00 46.69 117 THR A N 1
ATOM 904 C CA . THR A 1 117 ? 2.326 15.421 -19.605 1.00 46.69 117 THR A CA 1
ATOM 905 C C . THR A 1 117 ? 1.537 14.133 -19.365 1.00 46.69 117 THR A C 1
ATOM 907 O O . THR A 1 117 ? 1.075 13.495 -20.314 1.00 46.69 117 THR A O 1
ATOM 910 N N . HIS A 1 118 ? 1.346 13.755 -18.103 1.00 44.31 118 HIS A N 1
ATOM 911 C CA . HIS A 1 118 ? 0.729 12.485 -17.720 1.00 44.31 118 HIS A CA 1
ATOM 912 C C . HIS A 1 118 ? -0.767 12.423 -18.024 1.00 44.31 118 HIS A C 1
ATOM 914 O O . HIS A 1 118 ? -1.251 11.410 -18.524 1.00 44.31 118 HIS A O 1
ATOM 920 N N . ILE A 1 119 ? -1.476 13.535 -17.818 1.00 50.75 119 ILE A N 1
ATOM 921 C CA . ILE A 1 119 ? -2.918 13.646 -18.071 1.00 50.75 119 ILE A CA 1
ATOM 922 C C . ILE A 1 119 ? -3.201 13.546 -19.575 1.00 50.75 119 ILE A C 1
ATOM 924 O O . ILE A 1 119 ? -4.036 12.751 -19.995 1.00 50.75 119 ILE A O 1
ATOM 928 N N . LYS A 1 120 ? -2.432 14.263 -20.408 1.00 51.91 120 LYS A N 1
ATOM 929 C CA . LYS A 1 120 ? -2.589 14.253 -21.876 1.00 51.91 120 LYS A CA 1
ATOM 930 C C . LYS A 1 120 ? -2.282 12.886 -22.494 1.00 51.91 120 LYS A C 1
ATOM 932 O O . LYS A 1 120 ? -2.916 12.486 -23.468 1.00 51.91 120 LYS A O 1
ATOM 937 N N . MET A 1 121 ? -1.306 12.162 -21.943 1.00 48.19 121 MET A N 1
ATOM 938 C CA . MET A 1 121 ? -0.957 10.813 -22.402 1.00 48.19 121 MET A CA 1
ATOM 939 C C . MET A 1 121 ? -1.979 9.763 -21.945 1.00 48.19 121 MET A C 1
ATOM 941 O O . MET A 1 121 ? -2.332 8.893 -22.740 1.00 48.19 121 MET A O 1
ATOM 945 N N . TRP A 1 122 ? -2.497 9.868 -20.716 1.00 54.75 122 TRP A N 1
ATOM 946 C CA . TRP A 1 122 ? -3.575 9.009 -20.215 1.00 54.75 122 TRP A CA 1
ATOM 947 C C . TRP A 1 122 ? -4.884 9.231 -20.984 1.00 54.75 122 TRP A C 1
ATOM 949 O O . TRP A 1 122 ? -5.478 8.263 -21.450 1.00 54.75 122 TRP A O 1
ATOM 959 N N . GLN A 1 123 ? -5.275 10.486 -21.235 1.00 56.47 123 GLN A N 1
ATOM 960 C CA . GLN A 1 123 ? -6.424 10.827 -22.085 1.00 56.47 123 GLN A CA 1
ATOM 961 C C . GLN A 1 123 ? -6.270 10.241 -23.495 1.00 56.47 123 GLN A C 1
ATOM 963 O O . GLN A 1 123 ? -7.185 9.585 -23.984 1.00 56.47 123 GLN A O 1
ATOM 968 N N . ARG A 1 124 ? -5.083 10.355 -24.113 1.00 58.88 124 ARG A N 1
ATOM 969 C CA . ARG A 1 124 ? -4.795 9.716 -25.411 1.00 58.88 124 ARG A CA 1
ATOM 970 C C . ARG A 1 124 ? -4.895 8.193 -25.378 1.00 58.88 124 ARG A C 1
ATOM 972 O O . ARG A 1 124 ? -5.382 7.605 -26.340 1.00 58.88 124 ARG A O 1
ATOM 979 N N . GLN A 1 125 ? -4.429 7.539 -24.313 1.00 53.69 125 GLN A N 1
ATOM 980 C CA . GLN A 1 125 ? -4.563 6.086 -24.163 1.00 53.69 125 GLN A CA 1
ATOM 981 C C . GLN A 1 125 ? -6.025 5.667 -23.963 1.00 53.69 125 GLN A C 1
ATOM 983 O O . GLN A 1 125 ? -6.453 4.687 -24.569 1.00 53.69 125 GLN A O 1
ATOM 988 N N . GLN A 1 126 ? -6.803 6.418 -23.179 1.00 55.03 126 GLN A N 1
ATOM 989 C CA . GLN A 1 126 ? -8.237 6.179 -22.987 1.00 55.03 126 GLN A CA 1
ATOM 990 C C . GLN A 1 126 ? -9.030 6.400 -24.280 1.00 55.03 126 GLN A C 1
ATOM 992 O O . GLN A 1 126 ? -9.888 5.589 -24.620 1.00 55.03 126 GLN A O 1
ATOM 997 N N . GLU A 1 127 ? -8.712 7.441 -25.050 1.00 61.78 127 GLU A N 1
ATOM 998 C CA . GLU A 1 127 ? -9.291 7.686 -26.374 1.00 61.78 127 GLU A CA 1
ATOM 999 C C . GLU A 1 127 ? -8.913 6.598 -27.382 1.00 61.78 127 GLU A C 1
ATOM 1001 O O . GLU A 1 127 ? -9.765 6.154 -28.149 1.00 61.78 127 GLU A O 1
ATOM 1006 N N . ALA A 1 128 ? -7.663 6.126 -27.373 1.00 61.00 128 ALA A N 1
ATOM 1007 C CA . ALA A 1 128 ? -7.223 5.027 -28.229 1.00 61.00 128 ALA A CA 1
ATOM 1008 C C . ALA A 1 128 ? -7.932 3.710 -27.872 1.00 61.00 128 ALA A C 1
ATOM 1010 O O . ALA A 1 128 ? -8.395 3.002 -28.764 1.00 61.00 128 ALA A O 1
ATOM 1011 N N . LEU A 1 129 ? -8.086 3.409 -26.578 1.00 59.06 129 LEU A N 1
ATOM 1012 C CA . LEU A 1 129 ? -8.846 2.253 -26.096 1.00 59.06 129 LEU A CA 1
ATOM 1013 C C . LEU A 1 129 ? -10.342 2.374 -26.413 1.00 59.06 129 LEU A C 1
ATOM 1015 O O . LEU A 1 129 ? -10.952 1.384 -26.812 1.00 59.06 129 LEU A O 1
ATOM 1019 N N . LYS A 1 130 ? -10.937 3.568 -26.292 1.00 67.06 130 LYS A N 1
ATOM 1020 C CA . LYS A 1 130 ? -12.318 3.833 -26.729 1.00 67.06 130 LYS A CA 1
ATOM 1021 C C . LYS A 1 130 ? -12.480 3.629 -28.232 1.00 67.06 130 LYS A C 1
ATOM 1023 O O . LYS A 1 130 ? -13.436 2.981 -28.634 1.00 67.06 130 LYS A O 1
ATOM 1028 N N . LYS A 1 131 ? -11.543 4.114 -29.053 1.00 64.44 131 LYS A N 1
ATOM 1029 C CA . LYS A 1 131 ? -11.558 3.912 -30.513 1.00 64.44 131 LYS A CA 1
ATOM 1030 C C . LYS A 1 131 ? -11.433 2.439 -30.898 1.00 64.44 131 LYS A C 1
ATOM 1032 O O . LYS A 1 131 ? -12.169 1.984 -31.762 1.00 64.44 131 LYS A O 1
ATOM 1037 N N . LEU A 1 132 ? -10.570 1.686 -30.218 1.00 57.50 132 LEU A N 1
ATOM 1038 C CA . LEU A 1 132 ? -10.450 0.235 -30.398 1.00 57.50 132 LEU A CA 1
ATOM 1039 C C . LEU A 1 132 ? -11.719 -0.516 -29.967 1.00 57.50 132 LEU A C 1
ATOM 1041 O O . LEU A 1 132 ? -12.107 -1.484 -30.614 1.00 57.50 132 LEU A O 1
ATOM 1045 N N . LYS A 1 133 ? -12.393 -0.070 -28.899 1.00 59.19 133 LYS A N 1
ATOM 1046 C CA . LYS A 1 133 ? -13.689 -0.629 -28.483 1.00 59.19 133 LYS A CA 1
ATOM 1047 C C . LYS A 1 133 ? -14.804 -0.309 -29.483 1.00 59.19 133 LYS A C 1
ATOM 1049 O O . LYS A 1 133 ? -15.552 -1.217 -29.814 1.00 59.19 133 LYS A O 1
ATOM 1054 N N . LEU A 1 134 ? -14.869 0.920 -30.004 1.00 55.22 134 LEU A N 1
ATOM 1055 C CA . LEU A 1 134 ? -15.831 1.310 -31.045 1.00 55.22 134 LEU A CA 1
ATOM 1056 C C . LEU A 1 134 ? -15.638 0.493 -32.330 1.00 55.22 134 LEU A C 1
ATOM 1058 O O . LEU A 1 134 ? -16.607 -0.017 -32.875 1.00 55.22 134 LEU A O 1
ATOM 1062 N N . GLN A 1 135 ? -14.389 0.287 -32.756 1.00 50.31 135 GLN A N 1
ATOM 1063 C CA . GLN A 1 135 ? -14.077 -0.548 -33.921 1.00 50.31 135 GLN A CA 1
ATOM 1064 C C . GLN A 1 135 ? -14.500 -2.010 -33.739 1.00 50.31 135 GLN A C 1
ATOM 1066 O O . GLN A 1 135 ? -14.877 -2.656 -34.709 1.00 50.31 135 GLN A O 1
ATOM 1071 N N . ASN A 1 136 ? -14.480 -2.537 -32.512 1.00 48.12 136 ASN A N 1
ATOM 1072 C CA . ASN A 1 136 ? -14.967 -3.890 -32.239 1.00 48.12 136 ASN A CA 1
ATOM 1073 C C . ASN A 1 136 ? -16.502 -3.977 -32.198 1.00 48.12 136 ASN A C 1
ATOM 1075 O O . ASN A 1 136 ? -17.041 -5.041 -32.485 1.00 48.12 136 ASN A O 1
ATOM 1079 N N . THR A 1 137 ? -17.203 -2.885 -31.877 1.00 49.03 137 THR A N 1
ATOM 1080 C CA . THR A 1 137 ? -18.674 -2.801 -31.936 1.00 49.03 137 THR A CA 1
ATOM 1081 C C . THR A 1 137 ? -19.177 -2.621 -33.374 1.00 49.03 137 THR A C 1
ATOM 1083 O O . THR A 1 137 ? -20.176 -3.215 -33.762 1.00 49.03 137 THR A O 1
ATOM 1086 N N . GLU A 1 138 ? -18.434 -1.902 -34.217 1.00 45.88 138 GLU A N 1
ATOM 1087 C CA . GLU A 1 138 ? -18.749 -1.748 -35.647 1.00 45.88 138 GLU A CA 1
ATOM 1088 C C . GLU A 1 138 ? -18.607 -3.060 -36.447 1.00 45.88 138 GLU A C 1
ATOM 1090 O O . GLU A 1 138 ? -19.197 -3.197 -37.516 1.00 45.88 138 GLU A O 1
ATOM 1095 N N . VAL A 1 139 ? -17.877 -4.057 -35.927 1.00 45.44 139 VAL A N 1
ATOM 1096 C CA . VAL A 1 139 ? -17.771 -5.396 -36.541 1.00 45.44 139 VAL A CA 1
ATOM 1097 C C . VAL A 1 139 ? -18.944 -6.311 -36.147 1.00 45.44 139 VAL A C 1
ATOM 1099 O O . VAL A 1 139 ? -19.190 -7.303 -36.832 1.00 45.44 139 VAL A O 1
ATOM 1102 N N . THR A 1 140 ? -19.712 -5.984 -35.098 1.00 44.47 140 THR A N 1
ATOM 1103 C CA . THR A 1 140 ? -20.858 -6.799 -34.648 1.00 44.47 140 THR A CA 1
ATOM 1104 C C . THR A 1 140 ? -22.227 -6.301 -35.111 1.00 44.47 140 THR A C 1
ATOM 1106 O O . THR A 1 140 ? -23.152 -7.106 -35.138 1.00 44.47 140 THR A O 1
ATOM 1109 N N . ASP A 1 141 ? -22.353 -5.054 -35.575 1.00 41.88 141 ASP A N 1
ATOM 1110 C CA . ASP A 1 141 ? -23.660 -4.445 -35.886 1.00 41.88 141 ASP A CA 1
ATOM 1111 C C . ASP A 1 141 ? -23.845 -4.080 -37.372 1.00 41.88 141 ASP A C 1
ATOM 1113 O O . ASP A 1 141 ? -24.427 -3.058 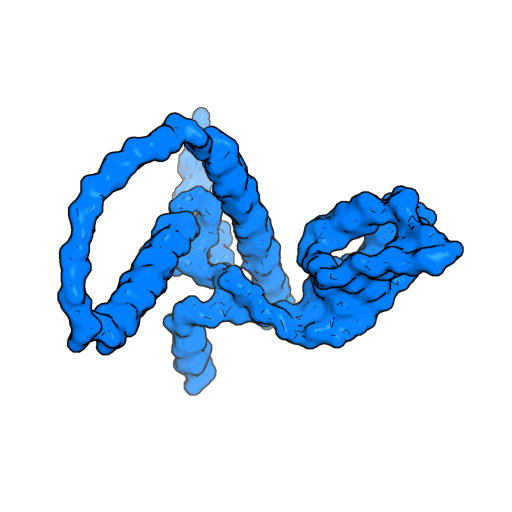-37.729 1.00 41.88 141 ASP A O 1
ATOM 1117 N N . ALA A 1 142 ? -23.418 -4.964 -38.278 1.00 40.22 142 ALA A N 1
ATOM 1118 C CA . ALA A 1 142 ? -23.854 -4.940 -39.678 1.00 40.22 142 ALA A CA 1
ATOM 1119 C C . ALA A 1 142 ? -25.195 -5.687 -39.871 1.00 40.22 142 ALA A C 1
ATOM 1121 O O . ALA A 1 142 ? -25.321 -6.528 -40.760 1.00 40.22 142 ALA A O 1
ATOM 1122 N N . ALA A 1 143 ? -26.197 -5.404 -39.029 1.00 38.47 143 ALA A N 1
ATOM 1123 C CA . ALA A 1 143 ? -27.591 -5.801 -39.247 1.00 38.47 143 ALA A CA 1
ATOM 1124 C C . ALA A 1 143 ? -28.559 -4.932 -38.417 1.00 38.47 143 ALA A C 1
ATOM 1126 O O . ALA A 1 143 ? -28.734 -5.166 -37.226 1.00 38.47 143 ALA A O 1
ATOM 1127 N N . GLY A 1 144 ? -29.248 -3.986 -39.070 1.00 33.25 144 GLY A N 1
ATOM 1128 C CA . GLY A 1 144 ? -30.493 -3.395 -38.554 1.00 33.25 144 GLY A CA 1
ATOM 1129 C C . GLY A 1 144 ? -30.556 -1.866 -38.562 1.00 33.25 144 GLY A C 1
ATOM 1130 O O . GLY A 1 144 ? -29.967 -1.204 -37.718 1.00 33.25 144 GLY A O 1
ATOM 1131 N N . GLN A 1 145 ? -31.329 -1.314 -39.500 1.00 40.16 145 GLN A N 1
ATOM 1132 C CA . GLN A 1 145 ? -31.785 0.082 -39.530 1.00 40.16 145 GLN A CA 1
ATOM 1133 C C . GLN A 1 145 ? -32.845 0.344 -38.442 1.00 40.16 145 GLN A C 1
ATOM 1135 O O . GLN A 1 145 ? -33.658 -0.544 -38.181 1.00 40.16 145 GLN A O 1
ATOM 1140 N N . ASN A 1 146 ? -32.892 1.561 -37.872 1.00 32.94 146 ASN A N 1
ATOM 1141 C CA . ASN A 1 146 ? -34.039 2.491 -37.977 1.00 32.94 146 ASN A CA 1
ATOM 1142 C C . ASN A 1 146 ? -33.898 3.757 -37.100 1.00 32.94 146 ASN A C 1
ATOM 1144 O O . ASN A 1 146 ? -33.268 3.754 -36.046 1.00 32.94 146 ASN A O 1
ATOM 1148 N N . ASP A 1 147 ? -34.520 4.824 -37.605 1.00 34.56 147 ASP A N 1
ATOM 1149 C CA . ASP A 1 147 ? -34.524 6.234 -37.199 1.00 34.56 147 ASP A CA 1
ATOM 1150 C C . ASP A 1 147 ? -35.088 6.575 -35.803 1.00 34.56 147 ASP A C 1
ATOM 1152 O O . ASP A 1 147 ? -36.084 5.994 -35.377 1.00 34.56 147 ASP A O 1
ATOM 1156 N N . ALA A 1 148 ? -34.553 7.640 -35.176 1.00 31.56 148 ALA A N 1
ATOM 1157 C CA . ALA A 1 148 ? -35.323 8.640 -34.411 1.00 31.56 148 ALA A CA 1
ATOM 1158 C C . ALA A 1 148 ? -34.500 9.920 -34.107 1.00 31.56 148 ALA A C 1
ATOM 1160 O O . ALA A 1 148 ? -33.318 9.864 -33.779 1.00 31.56 148 ALA A O 1
ATOM 1161 N N . GLN A 1 149 ? -35.161 11.078 -34.226 1.00 33.38 149 GLN A N 1
ATOM 1162 C CA . GLN A 1 149 ? -34.663 12.462 -34.102 1.00 33.38 149 GLN A CA 1
ATOM 1163 C C . GLN A 1 149 ? -34.110 12.884 -32.7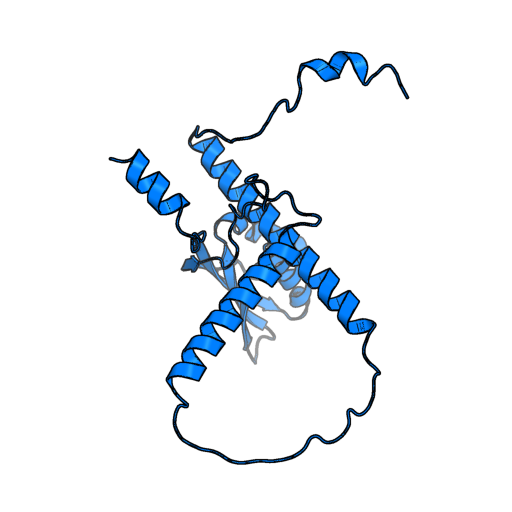19 1.00 33.38 149 GLN A C 1
ATOM 1165 O O . GLN A 1 149 ? -34.459 12.284 -31.704 1.00 33.38 149 GLN A O 1
ATOM 1170 N N . PRO A 1 150 ? -33.334 13.994 -32.656 1.00 34.75 150 PRO A N 1
ATOM 1171 C CA . PRO A 1 150 ? -32.742 14.518 -31.427 1.00 34.75 150 PRO A CA 1
ATOM 1172 C C . PRO A 1 150 ? -33.696 15.460 -30.672 1.00 34.75 150 PRO A C 1
ATOM 1174 O O . PRO A 1 150 ? -34.242 16.401 -31.251 1.00 34.75 150 PRO A O 1
ATOM 1177 N N . SER A 1 151 ? -33.846 15.259 -29.360 1.00 31.83 151 SER A N 1
ATOM 1178 C CA . SER A 1 151 ? -34.487 16.212 -28.445 1.00 31.83 151 SER A CA 1
ATOM 1179 C C . SER A 1 151 ? -33.457 16.861 -27.510 1.00 31.83 151 SER A C 1
ATOM 1181 O O . SER A 1 151 ? -32.636 16.175 -26.911 1.00 31.83 151 SER A O 1
ATOM 1183 N N . SER A 1 152 ? -33.547 18.192 -27.445 1.00 35.09 152 SER A N 1
ATOM 1184 C CA . SER A 1 152 ? -32.848 19.221 -26.648 1.00 35.09 152 SER A CA 1
ATOM 1185 C C . SER A 1 152 ? -32.085 18.828 -25.363 1.00 35.09 152 SER A C 1
ATOM 1187 O O . SER A 1 152 ? -32.609 18.050 -24.565 1.00 35.09 152 SER A O 1
ATOM 1189 N N . PRO A 1 153 ? -30.942 19.490 -25.068 1.00 38.41 153 PRO A N 1
ATOM 1190 C CA . PRO A 1 153 ? -30.259 19.393 -23.778 1.00 38.41 153 PRO A CA 1
ATOM 1191 C C . PRO A 1 153 ? -30.948 20.268 -22.716 1.00 38.41 153 PRO A C 1
ATOM 1193 O O . PRO A 1 153 ? -31.309 21.414 -22.986 1.00 38.41 153 PRO A O 1
ATOM 1196 N N . ILE A 1 154 ? -31.123 19.728 -21.508 1.00 37.72 154 ILE A N 1
ATOM 1197 C CA . ILE A 1 154 ? -31.639 20.446 -20.336 1.00 37.72 154 ILE A CA 1
ATOM 1198 C C . ILE A 1 154 ? -30.534 20.523 -19.269 1.00 37.72 154 ILE A C 1
ATOM 1200 O O . ILE A 1 154 ? -29.959 19.501 -18.905 1.00 37.72 154 ILE A O 1
ATOM 1204 N N . SER A 1 155 ? -30.324 21.761 -18.801 1.00 32.94 155 SER A N 1
ATOM 1205 C CA . SER A 1 155 ? -29.685 22.259 -17.567 1.00 32.94 155 SER A CA 1
ATOM 1206 C C . SER A 1 155 ? -28.197 21.984 -17.305 1.00 32.94 155 SER A C 1
ATOM 1208 O O . SER A 1 155 ? -27.827 20.962 -16.733 1.00 32.94 155 SER A O 1
ATOM 1210 N N . ASP A 1 156 ? -27.393 23.011 -17.600 1.00 38.59 156 ASP A N 1
ATOM 1211 C CA . ASP A 1 156 ? -26.084 23.302 -17.011 1.00 38.59 156 ASP A CA 1
ATOM 1212 C C . ASP A 1 156 ? -26.239 23.812 -15.566 1.00 38.59 156 ASP A C 1
ATOM 1214 O O . ASP A 1 156 ? -26.634 24.956 -15.349 1.00 38.59 156 ASP A O 1
ATOM 1218 N N . THR A 1 157 ? -25.896 22.977 -14.587 1.00 45.75 157 THR A N 1
ATOM 1219 C CA . THR A 1 157 ? -25.518 23.378 -13.217 1.00 45.75 157 THR A CA 1
ATOM 1220 C C . THR A 1 157 ? -24.842 22.167 -12.572 1.00 45.75 157 THR A C 1
ATOM 1222 O O . THR A 1 157 ? -25.578 21.311 -12.110 1.00 45.75 157 THR A O 1
ATOM 1225 N N . ASP A 1 158 ? -23.502 22.047 -12.649 1.00 39.03 158 ASP A N 1
ATOM 1226 C CA . ASP A 1 158 ? -22.639 21.202 -11.769 1.00 39.03 158 ASP A CA 1
ATOM 1227 C C . ASP A 1 158 ? -21.127 21.280 -12.147 1.00 39.03 158 ASP A C 1
ATOM 1229 O O . ASP A 1 158 ? -20.395 20.288 -12.208 1.00 39.03 158 ASP A O 1
ATOM 1233 N N . SER A 1 159 ? -20.617 22.479 -12.454 1.00 54.97 159 SER A N 1
ATOM 1234 C CA . SER A 1 159 ? -19.288 22.626 -13.086 1.00 54.97 159 SER A CA 1
ATOM 1235 C C . SER A 1 159 ? -18.114 22.922 -12.140 1.00 54.97 159 SER A C 1
ATOM 1237 O O . SER A 1 159 ? -16.982 22.953 -12.622 1.00 54.97 159 SER A O 1
ATOM 1239 N N . ASP A 1 160 ? -18.351 23.165 -10.845 1.00 51.66 160 ASP A N 1
ATOM 1240 C CA . ASP A 1 160 ? -17.303 23.626 -9.908 1.00 51.66 160 ASP A CA 1
ATOM 1241 C C . ASP A 1 160 ? -16.827 22.510 -8.955 1.00 51.66 160 ASP A C 1
ATOM 1243 O O . ASP A 1 160 ? -15.627 22.266 -8.840 1.00 51.66 160 ASP A O 1
ATOM 1247 N N . ASP A 1 161 ? -17.744 21.724 -8.377 1.00 54.12 161 ASP A N 1
ATOM 1248 C CA . ASP A 1 161 ? -17.383 20.591 -7.501 1.00 54.12 161 ASP A CA 1
ATOM 1249 C C . ASP A 1 161 ? -16.658 19.463 -8.258 1.00 54.12 161 ASP A C 1
ATOM 1251 O O . ASP A 1 161 ? -15.750 18.816 -7.731 1.00 54.12 161 ASP A O 1
ATOM 1255 N N . SER A 1 162 ? -16.982 19.280 -9.539 1.00 61.38 162 SER A N 1
ATOM 1256 C CA . SER A 1 162 ? -16.361 18.266 -10.397 1.00 61.38 162 SER A CA 1
ATOM 1257 C C . SER A 1 162 ? -14.881 18.541 -10.693 1.00 61.38 162 SER A C 1
ATOM 1259 O O . SER A 1 162 ? -14.110 17.598 -10.872 1.00 61.38 162 SER A O 1
ATOM 1261 N N . GLN A 1 163 ? -14.447 19.807 -10.705 1.00 62.75 163 GLN A N 1
ATOM 1262 C CA . GLN A 1 163 ? -13.043 20.161 -10.955 1.00 62.75 163 GLN A CA 1
ATOM 1263 C C . GLN A 1 163 ? -12.157 19.891 -9.737 1.00 62.75 163 GLN A C 1
ATOM 1265 O O . GLN A 1 163 ? -11.039 19.394 -9.892 1.00 62.75 163 GLN A O 1
ATOM 1270 N N . VAL A 1 164 ? -12.666 20.168 -8.534 1.00 62.97 164 VAL A N 1
ATOM 1271 C CA . VAL A 1 164 ? -11.940 19.959 -7.273 1.00 62.97 164 VAL A CA 1
ATOM 1272 C C . VAL A 1 164 ? -11.741 18.467 -6.997 1.00 62.97 164 VAL A C 1
ATOM 1274 O O . VAL A 1 164 ? -10.643 18.045 -6.627 1.00 62.97 164 VAL A O 1
ATOM 1277 N N . GLU A 1 165 ? -12.766 17.644 -7.236 1.00 60.94 165 GLU A N 1
ATOM 1278 C CA . GLU A 1 165 ? -12.649 16.184 -7.124 1.00 60.94 165 GLU A CA 1
ATOM 1279 C C . GLU A 1 165 ? -11.652 15.603 -8.140 1.00 60.94 165 GLU A C 1
ATOM 1281 O O . GLU A 1 165 ? -10.862 14.714 -7.808 1.00 60.94 165 GLU A O 1
ATOM 1286 N N . GLU A 1 166 ? -11.630 16.135 -9.367 1.00 65.50 166 GLU A N 1
ATOM 1287 C CA . GLU A 1 166 ? -10.680 15.704 -10.394 1.00 65.50 166 GLU A CA 1
ATOM 1288 C C . GLU A 1 166 ? -9.233 16.102 -10.052 1.00 65.50 166 GLU A C 1
ATOM 1290 O O . GLU A 1 166 ? -8.297 15.374 -10.388 1.00 65.50 166 GLU A O 1
ATOM 1295 N N . GLU A 1 167 ? -9.021 17.246 -9.399 1.00 67.69 167 GLU A N 1
ATOM 1296 C CA . GLU A 1 167 ? -7.701 17.701 -8.949 1.00 67.69 167 GLU A CA 1
ATOM 1297 C C . GLU A 1 167 ? -7.163 16.850 -7.790 1.00 67.69 167 GLU A C 1
ATOM 1299 O O . GLU A 1 167 ? -6.033 16.361 -7.855 1.00 67.69 167 GLU A O 1
ATOM 1304 N N . LEU A 1 168 ? -7.998 16.549 -6.793 1.00 67.06 168 LEU A N 1
ATOM 1305 C CA . LEU A 1 168 ? -7.614 15.700 -5.662 1.00 67.06 168 LEU A CA 1
ATOM 1306 C C . LEU A 1 168 ? -7.252 14.273 -6.111 1.00 67.06 168 LEU A C 1
ATOM 1308 O O . LEU A 1 168 ? -6.245 13.709 -5.676 1.00 67.06 168 LEU A O 1
ATOM 1312 N N . ALA A 1 169 ? -8.025 13.706 -7.043 1.00 70.12 169 ALA A N 1
ATOM 1313 C CA . ALA A 1 169 ? -7.735 12.396 -7.624 1.00 70.12 169 ALA A CA 1
ATOM 1314 C C . ALA A 1 169 ? -6.386 12.372 -8.371 1.00 70.12 169 ALA A C 1
ATOM 1316 O O . ALA A 1 169 ? -5.686 11.354 -8.378 1.00 70.12 169 ALA A O 1
ATOM 1317 N N . LYS A 1 170 ? -5.979 13.491 -8.987 1.00 68.06 170 LYS A N 1
ATOM 1318 C CA . LYS A 1 170 ? -4.672 13.605 -9.655 1.00 68.06 170 LYS A CA 1
ATOM 1319 C C . LYS A 1 170 ? -3.528 13.580 -8.646 1.00 68.06 170 LYS A C 1
ATOM 1321 O O . LYS A 1 170 ? -2.538 12.884 -8.885 1.00 68.06 170 LYS A O 1
ATOM 1326 N N . ASP A 1 171 ? -3.668 14.280 -7.528 1.00 70.62 171 ASP A N 1
ATOM 1327 C CA . ASP A 1 171 ? -2.642 14.343 -6.484 1.00 70.62 171 ASP A CA 1
ATOM 1328 C C . ASP A 1 171 ? -2.390 12.986 -5.816 1.00 70.62 171 ASP A C 1
ATOM 1330 O O . ASP A 1 171 ? -1.237 12.619 -5.546 1.00 70.62 171 ASP A O 1
ATOM 1334 N N . GLU A 1 172 ? -3.439 12.187 -5.616 1.00 73.94 172 GLU A N 1
ATOM 1335 C CA . GLU A 1 172 ? -3.308 10.815 -5.114 1.00 73.94 172 GLU A CA 1
ATOM 1336 C C . GLU A 1 172 ? -2.518 9.932 -6.091 1.00 73.94 172 GLU A C 1
ATOM 1338 O O . GLU A 1 172 ? -1.546 9.277 -5.701 1.00 73.94 172 GLU A O 1
ATOM 1343 N N . ILE A 1 173 ? -2.846 9.995 -7.387 1.00 74.94 173 ILE A N 1
ATOM 1344 C CA . ILE A 1 173 ? -2.138 9.250 -8.440 1.00 74.94 173 ILE A CA 1
ATOM 1345 C C . ILE A 1 173 ? -0.661 9.668 -8.517 1.00 74.94 173 ILE A C 1
ATOM 1347 O O . ILE A 1 173 ? 0.225 8.820 -8.670 1.00 74.94 173 ILE A O 1
ATOM 1351 N N . ILE A 1 174 ? -0.369 10.967 -8.401 1.00 75.19 174 ILE A N 1
ATOM 1352 C CA . ILE A 1 174 ? 1.003 11.496 -8.383 1.00 75.19 174 ILE A CA 1
ATOM 1353 C C . ILE A 1 174 ? 1.776 10.938 -7.185 1.00 75.19 174 ILE A C 1
ATOM 1355 O O . ILE A 1 174 ? 2.926 10.500 -7.323 1.00 75.19 174 ILE A O 1
ATOM 1359 N N . THR A 1 175 ? 1.150 10.940 -6.012 1.00 79.56 175 THR A N 1
ATOM 1360 C CA . THR A 1 175 ? 1.752 10.442 -4.774 1.00 79.56 175 THR A CA 1
ATOM 1361 C C . THR A 1 175 ? 2.087 8.956 -4.892 1.00 79.56 175 THR A C 1
ATOM 1363 O O . THR A 1 175 ? 3.213 8.542 -4.585 1.00 79.56 175 THR A O 1
ATOM 1366 N N . ASP A 1 176 ? 1.165 8.164 -5.436 1.00 78.12 176 ASP A N 1
ATOM 1367 C CA . ASP A 1 176 ? 1.371 6.739 -5.681 1.00 78.12 176 ASP A CA 1
ATOM 1368 C C . ASP A 1 176 ? 2.485 6.468 -6.694 1.00 78.12 176 ASP A C 1
ATOM 1370 O O . ASP A 1 176 ? 3.365 5.637 -6.446 1.00 78.12 176 ASP A O 1
ATOM 1374 N N . LEU A 1 177 ? 2.526 7.214 -7.798 1.00 79.12 177 LEU A N 1
ATOM 1375 C CA . LEU A 1 177 ? 3.593 7.116 -8.795 1.00 79.12 177 LEU A CA 1
ATOM 1376 C C . LEU A 1 177 ? 4.977 7.381 -8.199 1.00 79.12 177 LEU A C 1
ATOM 1378 O O . LEU A 1 177 ? 5.927 6.631 -8.454 1.00 79.12 177 LEU A O 1
ATOM 1382 N N . ASN A 1 178 ? 5.107 8.442 -7.405 1.00 81.75 178 ASN A N 1
ATOM 1383 C CA . ASN A 1 178 ? 6.371 8.814 -6.775 1.00 81.75 178 ASN A CA 1
ATOM 1384 C C . ASN A 1 178 ? 6.852 7.733 -5.804 1.00 81.75 178 ASN A C 1
ATOM 1386 O O . ASN A 1 178 ? 8.033 7.370 -5.807 1.00 81.75 178 ASN A O 1
ATOM 1390 N N . ARG A 1 179 ? 5.926 7.153 -5.039 1.00 83.50 179 ARG A N 1
ATOM 1391 C CA . ARG A 1 179 ? 6.196 6.044 -4.125 1.00 83.50 179 ARG A CA 1
ATOM 1392 C C . ARG A 1 179 ? 6.687 4.793 -4.857 1.00 83.50 179 ARG A C 1
ATOM 1394 O O . ARG A 1 179 ? 7.747 4.262 -4.520 1.00 83.50 179 ARG A O 1
ATOM 1401 N N . ILE A 1 180 ? 5.989 4.361 -5.911 1.00 84.31 180 ILE A N 1
ATOM 1402 C CA . ILE A 1 180 ? 6.367 3.165 -6.689 1.00 84.31 180 ILE A CA 1
ATOM 1403 C C . ILE A 1 180 ? 7.738 3.359 -7.362 1.00 84.31 180 ILE A C 1
ATOM 1405 O O . ILE A 1 180 ? 8.565 2.440 -7.402 1.00 84.31 180 ILE A O 1
ATOM 1409 N N . ARG A 1 181 ? 8.029 4.569 -7.853 1.00 82.62 181 ARG A N 1
ATOM 1410 C CA . ARG A 1 181 ? 9.357 4.917 -8.388 1.00 82.62 181 ARG A CA 1
ATOM 1411 C C . ARG A 1 181 ? 10.444 4.845 -7.321 1.00 82.62 181 ARG A C 1
ATOM 1413 O O . ARG A 1 181 ? 11.539 4.365 -7.624 1.00 82.62 181 ARG A O 1
ATOM 1420 N N . GLY A 1 182 ? 10.130 5.252 -6.090 1.00 84.38 182 GLY A N 1
ATOM 1421 C CA . GLY A 1 182 ? 10.977 5.049 -4.916 1.00 84.38 182 GLY A CA 1
ATOM 1422 C C . GLY A 1 182 ? 11.357 3.579 -4.739 1.00 84.38 182 GLY A C 1
ATOM 1423 O O . GLY A 1 182 ? 12.544 3.252 -4.735 1.00 84.38 182 GLY A O 1
ATOM 1424 N N . TYR A 1 183 ? 10.374 2.672 -4.743 1.00 87.31 183 TYR A N 1
ATOM 1425 C CA . TYR A 1 183 ? 10.636 1.232 -4.614 1.00 87.31 183 TYR A CA 1
ATOM 1426 C C . TYR A 1 183 ? 11.581 0.705 -5.699 1.00 87.31 183 TYR A C 1
ATOM 1428 O O . TYR A 1 183 ? 12.533 -0.028 -5.410 1.00 87.31 183 TYR A O 1
ATO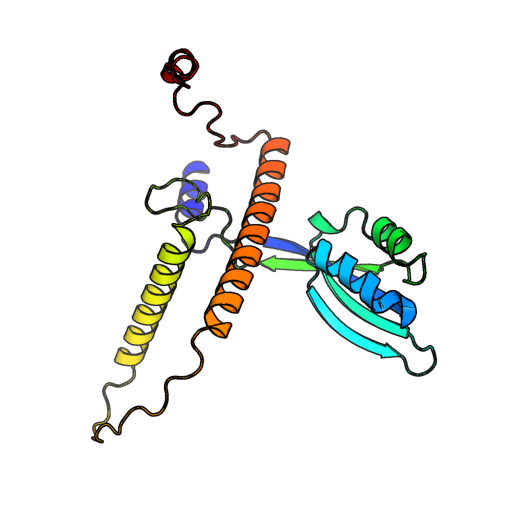M 1436 N N . LEU A 1 184 ? 11.353 1.090 -6.959 1.00 84.06 184 LEU A N 1
ATOM 1437 C CA . LEU A 1 184 ? 12.191 0.655 -8.077 1.00 84.06 184 LEU A CA 1
ATOM 1438 C C . LEU A 1 184 ? 13.628 1.179 -7.944 1.00 84.06 184 LEU A C 1
ATOM 1440 O O . LEU A 1 184 ? 14.584 0.439 -8.200 1.00 84.06 184 LEU A O 1
ATOM 1444 N N . LYS A 1 185 ? 13.785 2.442 -7.537 1.00 84.25 185 LYS A N 1
ATOM 1445 C CA . LYS A 1 185 ? 15.085 3.072 -7.293 1.00 84.25 185 LYS A CA 1
ATOM 1446 C C . LYS A 1 185 ? 15.835 2.368 -6.164 1.00 84.25 185 LYS A C 1
ATOM 1448 O O . LYS A 1 185 ? 17.002 2.022 -6.349 1.00 84.25 185 LYS A O 1
ATOM 1453 N N . ASP A 1 186 ? 15.169 2.066 -5.055 1.00 87.81 186 ASP A N 1
ATOM 1454 C CA . ASP A 1 186 ? 15.779 1.395 -3.903 1.00 87.81 186 ASP A CA 1
ATOM 1455 C C . ASP A 1 186 ? 16.219 -0.034 -4.222 1.00 87.81 186 ASP A C 1
ATOM 1457 O O . ASP A 1 186 ? 17.296 -0.474 -3.806 1.00 87.81 186 ASP A O 1
ATOM 1461 N N . VAL A 1 187 ? 15.417 -0.772 -4.994 1.00 88.25 187 VAL A N 1
ATOM 1462 C CA . VAL A 1 187 ? 15.790 -2.108 -5.477 1.00 88.25 187 VAL A CA 1
ATOM 1463 C C . VAL A 1 187 ? 16.991 -2.023 -6.419 1.00 88.25 187 VAL A C 1
ATOM 1465 O O . VAL A 1 187 ? 17.953 -2.772 -6.241 1.00 88.25 187 VAL A O 1
ATOM 1468 N N . ARG A 1 188 ? 16.985 -1.100 -7.392 1.00 87.56 188 ARG A N 1
ATOM 1469 C CA . ARG A 1 188 ? 18.106 -0.926 -8.333 1.00 87.56 188 ARG A CA 1
ATOM 1470 C C . ARG A 1 188 ? 19.391 -0.518 -7.624 1.00 87.56 188 ARG A C 1
ATOM 1472 O O . ARG A 1 188 ? 20.429 -1.110 -7.907 1.00 87.56 188 ARG A O 1
ATOM 1479 N N . LYS A 1 189 ? 19.307 0.404 -6.660 1.00 88.56 189 LYS A N 1
ATOM 1480 C CA . LYS A 1 189 ? 20.437 0.842 -5.833 1.00 88.56 189 LYS A CA 1
ATOM 1481 C C . LYS A 1 189 ? 21.055 -0.326 -5.071 1.00 88.56 189 LYS A C 1
ATOM 1483 O O . LYS A 1 189 ? 22.260 -0.532 -5.152 1.00 88.56 189 LYS A O 1
ATOM 1488 N N . ARG A 1 190 ? 20.235 -1.135 -4.388 1.00 90.75 190 ARG A N 1
ATOM 1489 C CA . ARG A 1 190 ? 20.708 -2.324 -3.652 1.00 90.75 190 ARG A CA 1
ATOM 1490 C C . ARG A 1 190 ? 21.324 -3.383 -4.558 1.00 90.75 190 ARG A C 1
ATOM 1492 O O . ARG A 1 190 ? 22.247 -4.074 -4.148 1.00 90.75 190 ARG A O 1
ATOM 1499 N N . LYS A 1 191 ? 20.807 -3.529 -5.777 1.00 88.12 191 LYS A N 1
ATOM 1500 C CA . LYS A 1 191 ? 21.326 -4.477 -6.768 1.00 88.12 191 LYS A CA 1
ATOM 1501 C C . LYS A 1 191 ? 22.517 -3.930 -7.568 1.00 88.12 191 LYS A C 1
ATOM 1503 O O . LYS A 1 191 ? 23.064 -4.671 -8.375 1.00 88.12 191 LYS A O 1
ATOM 1508 N N . GLY A 1 192 ? 22.911 -2.669 -7.364 1.00 85.19 192 GLY A N 1
ATOM 1509 C CA . GLY A 1 192 ? 23.993 -2.025 -8.113 1.00 85.19 192 GLY A CA 1
ATOM 1510 C C . GLY A 1 192 ? 23.680 -1.809 -9.598 1.00 85.19 192 GLY A C 1
ATOM 1511 O O . GLY A 1 192 ? 24.598 -1.711 -10.405 1.00 85.19 192 GLY A O 1
ATOM 1512 N N . LEU A 1 193 ? 22.398 -1.771 -9.984 1.00 84.56 193 LEU A N 1
ATOM 1513 C CA . LEU A 1 193 ? 22.000 -1.482 -11.363 1.00 84.56 193 LEU A CA 1
ATOM 1514 C C . LEU A 1 193 ? 22.059 0.021 -11.632 1.00 84.56 193 LEU A C 1
ATOM 1516 O O . LEU A 1 193 ? 21.801 0.833 -10.744 1.00 84.56 193 LEU A O 1
ATOM 1520 N N . ASN A 1 194 ? 22.301 0.381 -12.894 1.00 73.56 194 ASN A N 1
ATOM 1521 C CA . ASN A 1 194 ? 22.287 1.770 -13.333 1.00 73.56 194 ASN A CA 1
ATOM 1522 C C . ASN A 1 194 ? 20.940 2.421 -12.999 1.00 73.56 194 ASN A C 1
ATOM 1524 O O . ASN A 1 194 ? 19.880 2.034 -13.502 1.00 73.56 194 ASN A O 1
ATOM 1528 N N . ILE A 1 195 ? 21.005 3.438 -12.151 1.00 70.56 195 ILE A N 1
ATOM 1529 C CA . ILE A 1 195 ? 19.920 4.375 -11.934 1.00 70.56 195 ILE A CA 1
ATOM 1530 C C . ILE A 1 195 ? 20.207 5.485 -12.940 1.00 70.56 195 ILE A C 1
ATOM 1532 O O . ILE A 1 195 ? 21.225 6.157 -12.815 1.00 70.56 195 ILE A O 1
ATOM 1536 N N . ASN A 1 196 ? 19.386 5.631 -13.983 1.00 61.53 196 ASN A N 1
ATOM 1537 C CA . ASN A 1 196 ? 19.533 6.678 -15.008 1.00 61.53 196 ASN A CA 1
ATOM 1538 C C . ASN A 1 196 ? 19.213 8.077 -14.432 1.00 61.53 196 ASN A C 1
ATOM 1540 O O . ASN A 1 196 ? 18.453 8.845 -15.015 1.00 61.53 196 ASN A O 1
ATOM 1544 N N . GLU A 1 197 ? 19.739 8.380 -13.249 1.00 62.44 197 GLU A N 1
ATOM 1545 C CA . GLU A 1 197 ? 19.724 9.692 -12.634 1.00 62.44 197 GLU A CA 1
ATOM 1546 C C . GLU A 1 197 ? 20.722 10.562 -13.375 1.00 62.44 197 GLU A C 1
ATOM 1548 O O . GLU A 1 197 ? 21.932 10.338 -13.346 1.00 62.44 197 GLU A O 1
ATOM 1553 N N . GLN A 1 198 ? 20.197 11.553 -14.086 1.00 59.59 198 GLN A N 1
ATOM 1554 C CA . GLN A 1 198 ? 21.017 12.564 -14.721 1.00 59.59 198 GLN A CA 1
ATOM 1555 C C . GLN A 1 198 ? 21.582 13.476 -13.620 1.00 59.59 198 GLN A C 1
ATOM 1557 O O . GLN A 1 198 ? 20.966 14.471 -13.257 1.00 59.59 198 GLN A O 1
ATOM 1562 N N . LEU A 1 199 ? 22.738 13.105 -13.056 1.00 60.62 199 LEU A N 1
ATOM 1563 C CA . LEU A 1 199 ? 23.410 13.850 -11.977 1.00 60.62 199 LEU A CA 1
ATOM 1564 C C . LEU A 1 199 ? 23.794 15.274 -12.407 1.00 60.62 199 LEU A C 1
ATOM 1566 O O . LEU A 1 199 ? 23.839 16.186 -11.586 1.00 60.62 199 LEU A O 1
ATOM 1570 N N . VAL A 1 200 ? 24.055 15.465 -13.703 1.00 55.38 200 VAL A N 1
ATOM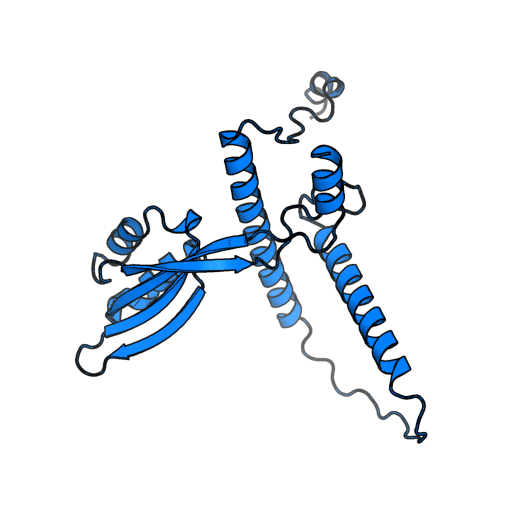 1571 C CA . VAL A 1 200 ? 24.345 16.761 -14.318 1.00 55.38 200 VAL A CA 1
ATOM 1572 C C . VAL A 1 200 ? 23.691 16.790 -15.697 1.00 55.38 200 VAL A C 1
ATOM 1574 O O . VAL A 1 200 ? 24.024 15.985 -16.565 1.00 55.38 200 VAL A O 1
ATOM 1577 N N . VAL A 1 201 ? 22.740 17.704 -15.900 1.00 61.16 201 VAL A N 1
ATOM 1578 C CA . VAL A 1 201 ? 22.058 17.874 -17.194 1.00 61.16 201 VAL A CA 1
ATOM 1579 C C . VAL A 1 201 ? 22.936 18.671 -18.162 1.00 61.16 201 VAL A C 1
ATOM 1581 O O . VAL A 1 201 ? 23.047 18.308 -19.328 1.00 61.16 201 VAL A O 1
ATOM 1584 N N . GLU A 1 202 ? 23.626 19.705 -17.667 1.00 66.50 202 GLU A N 1
ATOM 1585 C CA . GLU A 1 202 ? 24.522 20.562 -18.451 1.00 66.50 202 GLU A CA 1
ATOM 1586 C C . GLU A 1 202 ? 25.691 21.061 -17.579 1.00 66.50 202 GLU A C 1
ATOM 1588 O O . GLU A 1 202 ? 25.588 22.069 -16.880 1.00 66.50 202 GLU A O 1
ATOM 1593 N N . GLY A 1 203 ? 26.836 20.371 -17.618 1.00 60.97 203 GLY A N 1
ATOM 1594 C CA . GLY A 1 203 ? 28.007 20.729 -16.798 1.00 60.97 203 GLY A CA 1
ATOM 1595 C C . GLY A 1 203 ? 28.641 22.078 -17.164 1.00 60.97 203 GLY A C 1
ATOM 1596 O O . GLY A 1 203 ? 29.298 22.705 -16.338 1.00 60.97 203 GLY A O 1
ATOM 1597 N N . ALA A 1 204 ? 28.400 22.566 -18.384 1.00 60.50 204 ALA A N 1
ATOM 1598 C CA . ALA A 1 204 ? 28.963 23.820 -18.883 1.00 60.50 204 ALA A CA 1
ATOM 1599 C C . ALA A 1 204 ? 28.293 25.082 -18.303 1.00 60.50 204 ALA A C 1
ATOM 1601 O O . ALA A 1 204 ? 28.922 26.138 -18.269 1.00 60.50 204 ALA A O 1
ATOM 1602 N N . LYS A 1 205 ? 27.041 24.997 -17.825 1.00 61.47 205 LYS A N 1
ATOM 1603 C CA . LYS A 1 205 ? 26.266 26.169 -17.362 1.00 61.47 205 LYS A CA 1
ATOM 1604 C C . LYS A 1 205 ? 26.370 26.444 -15.855 1.00 61.47 205 LYS A C 1
ATOM 1606 O O . LYS A 1 205 ? 25.900 27.476 -15.386 1.00 61.47 205 LYS A O 1
ATOM 1611 N N . GLN A 1 206 ? 27.033 25.577 -15.083 1.00 59.47 206 GLN A N 1
ATOM 1612 C CA . GLN A 1 206 ? 27.191 25.762 -13.630 1.00 59.47 206 GLN A CA 1
ATOM 1613 C C . GLN A 1 206 ? 28.047 26.982 -13.251 1.00 59.47 206 GLN A C 1
ATOM 1615 O O . GLN A 1 206 ? 27.833 27.567 -12.193 1.00 59.47 206 GLN A O 1
ATOM 1620 N N . ARG A 1 207 ? 28.991 27.404 -14.105 1.00 57.78 207 ARG A N 1
ATOM 1621 C CA . ARG A 1 207 ? 29.845 28.579 -13.839 1.00 57.78 207 ARG A CA 1
ATOM 1622 C C . ARG A 1 207 ? 29.169 29.925 -14.130 1.00 57.78 207 ARG A C 1
ATOM 1624 O O . ARG A 1 207 ? 29.624 30.937 -13.610 1.00 57.78 207 ARG A O 1
ATOM 1631 N N . THR A 1 208 ? 28.130 29.960 -14.964 1.00 56.62 208 THR A N 1
ATOM 1632 C CA . THR A 1 208 ? 27.513 31.207 -15.458 1.00 56.62 208 THR A CA 1
ATOM 1633 C C . THR A 1 208 ? 26.183 31.552 -14.788 1.00 56.62 208 THR A C 1
ATOM 1635 O O . THR A 1 208 ? 25.780 32.710 -14.831 1.00 56.62 208 THR A O 1
ATOM 1638 N N . LEU A 1 209 ? 25.527 30.601 -14.113 1.00 55.97 209 LEU A N 1
ATOM 1639 C CA . LEU A 1 209 ? 24.237 30.824 -13.440 1.00 55.97 209 LEU A CA 1
ATOM 1640 C C . LEU A 1 209 ? 24.324 31.623 -12.128 1.00 55.97 209 LEU A C 1
ATOM 1642 O O . LEU A 1 209 ? 23.325 32.180 -11.693 1.00 55.97 209 LEU A O 1
ATOM 1646 N N . THR A 1 210 ? 25.498 31.730 -11.503 1.00 55.81 210 THR A N 1
ATOM 1647 C CA . THR A 1 210 ? 25.684 32.539 -10.283 1.00 55.81 210 THR A CA 1
ATOM 1648 C C . THR A 1 210 ? 25.886 34.029 -10.560 1.00 55.81 210 THR A C 1
ATOM 1650 O O . THR A 1 210 ? 25.944 34.808 -9.613 1.00 55.81 210 THR A O 1
ATOM 1653 N N . LYS A 1 211 ? 26.011 34.437 -11.832 1.00 56.75 211 LYS A N 1
ATOM 1654 C CA . LYS A 1 211 ? 26.355 35.818 -12.204 1.00 56.75 211 LYS A CA 1
ATOM 1655 C C . LYS A 1 211 ? 25.188 36.716 -12.604 1.00 56.75 211 LYS A C 1
ATOM 1657 O O . LYS A 1 211 ? 25.410 37.916 -12.660 1.00 56.75 211 LYS A O 1
ATOM 1662 N N . ASN A 1 212 ? 23.982 36.186 -12.804 1.00 52.62 212 ASN A N 1
ATOM 1663 C CA . ASN A 1 212 ? 22.790 37.005 -13.035 1.00 52.62 212 ASN A CA 1
ATOM 1664 C C . ASN A 1 212 ? 21.687 36.586 -12.057 1.00 52.62 212 ASN A C 1
ATOM 1666 O O . ASN A 1 212 ? 20.918 35.666 -12.335 1.00 52.62 212 ASN A O 1
ATOM 1670 N N . LYS A 1 213 ? 21.649 37.260 -10.909 1.00 44.66 213 LYS A N 1
ATOM 1671 C CA . LYS A 1 213 ? 20.511 37.308 -9.997 1.00 44.66 213 LYS A CA 1
ATOM 1672 C C . LYS A 1 213 ? 20.268 38.763 -9.632 1.00 44.66 213 LYS A C 1
ATOM 1674 O O . LYS A 1 213 ? 21.285 39.478 -9.493 1.00 44.66 213 LYS A O 1
#

pLDDT: mean 73.48, std 19.28, range [31.56, 96.38]

Radius of gyration: 24.56 Å; chains: 1; bounding box: 65×51×63 Å

InterPro domains:
  IPR000640 Elongation factor EFG, domain V-like [PF00679] (21-104)
  IPR000640 Elongation factor EFG, domain V-like [SM00838] (16-111)
  IPR035647 EF-G domain III/V-like [SSF54980] (21-119)

Organism: Hymenolepis diminuta (NCBI:txid6216)

Secondary structure (DSSP, 8-state):
-HHHHHHHHHH-TT--PEEEEEEEEEEEEGGGHHHHHHHHHHTTPEEEEEEEETTTTEEEEEEEEEGGG-TTHHHHHHHHHTT-BPPPEEEEEEEEE-SS-TTPBPTTSSB--SSSHHHHHHHHHHHHHHHHHHHHHHTT--S----------------SHHHHHHHHHHHHHHHHHHHHHHHHHHHHHHTT------S-S-GGGTTTTTS--

Sequence (213 aa):
MNRACIAAFMACPAQRLVLSMYDVELLCRSDGLGRMYAVLRKRCARIVNEDMREGEECFVIHARLPVVESFGLTDDLRKRTSGQVSMPQLRPGGWEVLDIDPLQRDASGKIAVLGETHIKMWQRQQEALKKLKLQNTEVTDAAGQNDAQPSSPISDTDSDDSQVEEELAKDEIITDLNRIRGYLKDVRKRKGLNINEQLVVEGAKQRTLTKNK